Protein AF-A0A3B9XVV8-F1 (afdb_monomer)

Structure (mmCIF, N/CA/C/O backbone):
data_AF-A0A3B9XVV8-F1
#
_entry.id   AF-A0A3B9XVV8-F1
#
loop_
_atom_site.group_PDB
_atom_site.id
_atom_site.type_symbol
_atom_site.label_atom_id
_atom_site.label_alt_id
_atom_site.label_comp_id
_atom_site.label_asym_id
_atom_site.label_entity_id
_atom_site.label_seq_id
_atom_site.pdbx_PDB_ins_code
_atom_site.Cartn_x
_atom_site.Cartn_y
_atom_site.Cartn_z
_atom_site.occupancy
_atom_site.B_iso_or_equiv
_atom_site.auth_seq_id
_atom_site.auth_comp_id
_atom_site.auth_asym_id
_atom_site.auth_atom_id
_atom_site.pdbx_PDB_model_num
ATOM 1 N N . MET A 1 1 ? 41.110 -15.667 -31.567 1.00 33.91 1 MET A N 1
ATOM 2 C CA . MET A 1 1 ? 40.652 -16.756 -30.677 1.00 33.91 1 MET A CA 1
ATOM 3 C C . MET A 1 1 ? 40.225 -16.132 -29.356 1.00 33.91 1 MET A C 1
ATOM 5 O O . MET A 1 1 ? 41.107 -15.778 -28.583 1.00 33.91 1 MET A O 1
ATOM 9 N N . PRO A 1 2 ? 38.927 -15.880 -29.126 1.00 34.53 2 PRO A N 1
ATOM 10 C CA . PRO A 1 2 ? 38.470 -15.308 -27.869 1.00 34.53 2 PRO A CA 1
ATOM 11 C C . PRO A 1 2 ? 38.292 -16.433 -26.842 1.00 34.53 2 PRO A C 1
ATOM 13 O O . PRO A 1 2 ? 37.602 -17.418 -27.100 1.00 34.53 2 PRO A O 1
ATOM 16 N N . LEU A 1 3 ? 38.960 -16.302 -25.697 1.00 37.41 3 LEU A N 1
ATOM 17 C CA . LEU A 1 3 ? 38.791 -17.199 -24.561 1.00 37.41 3 LEU A CA 1
ATOM 18 C C . LEU A 1 3 ? 37.493 -16.811 -23.837 1.00 37.41 3 LEU A C 1
ATOM 20 O O . LEU A 1 3 ? 37.405 -15.747 -23.228 1.00 37.41 3 LEU A O 1
ATOM 24 N N . LEU A 1 4 ? 36.486 -17.676 -23.933 1.00 39.91 4 LEU A N 1
ATOM 25 C CA . LEU A 1 4 ? 35.314 -17.678 -23.062 1.00 39.91 4 LEU A CA 1
ATOM 26 C C . LEU A 1 4 ? 35.779 -17.959 -21.627 1.00 39.91 4 LEU A C 1
ATOM 28 O O . LEU A 1 4 ? 36.129 -19.090 -21.295 1.00 39.91 4 LEU A O 1
ATOM 32 N N . LEU A 1 5 ? 35.788 -16.935 -20.777 1.00 36.19 5 LEU A N 1
ATOM 33 C CA . LEU A 1 5 ? 35.802 -17.137 -19.330 1.00 36.19 5 LEU A CA 1
ATOM 34 C C . LEU A 1 5 ? 34.444 -17.732 -18.923 1.00 36.19 5 LEU A C 1
ATOM 36 O O . LEU A 1 5 ? 33.410 -17.161 -19.280 1.00 36.19 5 LEU A O 1
ATOM 40 N N . PRO A 1 6 ? 34.401 -18.868 -18.207 1.00 40.75 6 PRO A N 1
ATOM 41 C CA . PRO A 1 6 ? 33.141 -19.461 -17.812 1.00 40.75 6 PRO A CA 1
ATOM 42 C C . PRO A 1 6 ? 32.512 -18.600 -16.716 1.00 40.75 6 PRO A C 1
ATOM 44 O O . PRO A 1 6 ? 33.120 -18.309 -15.686 1.00 40.75 6 PRO A O 1
ATOM 47 N N . LEU A 1 7 ? 31.247 -18.256 -16.941 1.00 39.97 7 LEU A N 1
ATOM 48 C CA . LEU A 1 7 ? 30.330 -17.517 -16.067 1.00 39.97 7 LEU A CA 1
ATOM 49 C C . LEU A 1 7 ? 30.208 -18.101 -14.635 1.00 39.97 7 LEU A C 1
ATOM 51 O O . LEU A 1 7 ? 29.615 -17.482 -13.760 1.00 39.97 7 LEU A O 1
ATOM 55 N N . GLY A 1 8 ? 30.787 -19.278 -14.374 1.00 36.06 8 GLY A N 1
ATOM 56 C CA . GLY A 1 8 ? 30.740 -19.976 -13.088 1.00 36.06 8 GLY A CA 1
ATOM 57 C C . GLY A 1 8 ? 31.670 -19.434 -11.996 1.00 36.06 8 GLY A C 1
ATOM 58 O O . GLY A 1 8 ? 31.447 -19.741 -10.830 1.00 36.06 8 GLY A O 1
ATOM 59 N N . LEU A 1 9 ? 32.684 -18.619 -12.319 1.00 36.25 9 LEU A N 1
ATOM 60 C CA . LEU A 1 9 ? 33.634 -18.136 -11.299 1.00 36.25 9 LEU A CA 1
ATOM 61 C C . LEU A 1 9 ? 33.138 -16.892 -10.536 1.00 36.25 9 LEU A C 1
ATOM 63 O O . LEU A 1 9 ? 33.593 -16.634 -9.424 1.00 36.25 9 LEU A O 1
ATOM 67 N N . LEU A 1 10 ? 32.178 -16.138 -11.087 1.00 33.03 10 LEU A N 1
ATOM 68 C CA . LEU A 1 10 ? 31.690 -14.906 -10.451 1.00 33.03 10 LEU A CA 1
ATOM 69 C C . LEU A 1 10 ? 30.777 -15.177 -9.240 1.00 33.03 10 LEU A C 1
ATOM 71 O O . LEU A 1 10 ? 30.676 -14.338 -8.354 1.00 33.03 10 LEU A O 1
ATOM 75 N N . VAL A 1 11 ? 30.156 -16.359 -9.165 1.00 38.44 11 VAL A N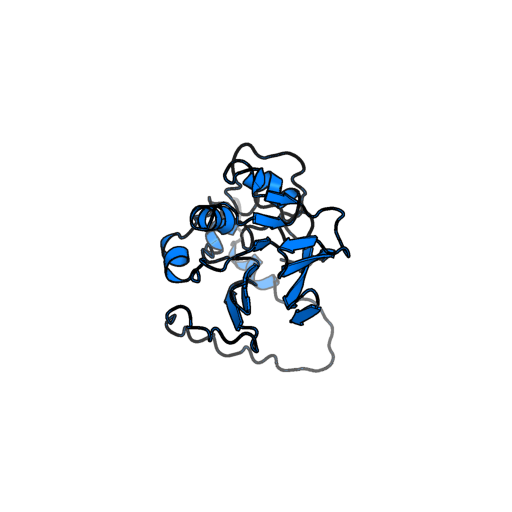 1
ATOM 76 C CA . VAL A 1 11 ? 29.237 -16.732 -8.071 1.00 38.44 11 VAL A CA 1
ATOM 77 C C . VAL A 1 11 ? 29.990 -17.144 -6.796 1.00 38.44 11 VAL A C 1
ATOM 79 O O . VAL A 1 11 ? 29.465 -17.013 -5.695 1.00 38.44 11 VAL A O 1
ATOM 82 N N . VAL A 1 12 ? 31.248 -17.583 -6.908 1.00 36.00 12 VAL A N 1
ATOM 83 C CA . VAL A 1 12 ? 32.021 -18.113 -5.766 1.00 36.00 12 VAL A CA 1
ATOM 84 C C . VAL A 1 12 ? 32.747 -17.016 -4.970 1.00 36.00 12 VAL A C 1
ATOM 86 O O . VAL A 1 12 ? 33.072 -17.214 -3.803 1.00 36.00 12 VAL A O 1
ATOM 89 N N . LEU A 1 13 ? 32.939 -15.819 -5.535 1.00 32.97 13 LEU A N 1
ATOM 90 C CA . LEU A 1 13 ? 33.600 -14.702 -4.840 1.00 32.97 13 LEU A CA 1
ATOM 91 C C . LEU A 1 13 ? 32.668 -13.897 -3.908 1.00 32.97 13 LEU A C 1
ATOM 93 O O . LEU A 1 13 ? 33.140 -13.025 -3.184 1.00 32.97 13 LEU A O 1
ATOM 97 N N . CYS A 1 14 ? 31.366 -14.200 -3.870 1.00 37.88 14 CYS A N 1
ATOM 98 C CA . CYS A 1 14 ? 30.365 -13.434 -3.115 1.00 37.88 14 CYS A CA 1
ATOM 99 C C . CYS A 1 14 ? 30.231 -13.785 -1.619 1.00 37.88 14 CYS A C 1
ATOM 101 O O . CYS A 1 14 ? 29.386 -13.196 -0.954 1.00 37.88 14 CYS A O 1
ATOM 103 N N . LEU A 1 15 ? 31.043 -14.694 -1.063 1.00 36.75 15 LEU A N 1
ATOM 104 C CA . LEU A 1 15 ? 30.964 -15.072 0.363 1.00 36.75 15 LEU A CA 1
ATOM 105 C C . LEU A 1 15 ? 32.215 -14.755 1.193 1.00 36.75 15 LEU A C 1
ATOM 107 O O . LEU A 1 15 ? 32.267 -15.111 2.365 1.00 36.75 15 LEU A O 1
ATOM 111 N N . TRP A 1 16 ? 33.213 -14.071 0.635 1.00 36.00 16 TRP A N 1
ATOM 112 C CA . TRP A 1 16 ? 34.391 -13.640 1.397 1.00 36.00 16 TRP A CA 1
ATOM 113 C C . TRP A 1 16 ? 34.391 -12.123 1.564 1.00 36.00 16 TRP A C 1
ATOM 115 O O . TRP A 1 16 ? 35.210 -11.398 1.003 1.00 36.00 16 TRP A O 1
ATOM 125 N N . GLY A 1 17 ? 33.439 -11.643 2.366 1.00 33.56 17 GLY A N 1
ATOM 126 C CA . GLY A 1 17 ? 33.614 -10.378 3.064 1.00 33.56 17 GLY A CA 1
ATOM 127 C C . GLY A 1 17 ? 34.780 -10.535 4.037 1.00 33.56 17 GLY A C 1
ATOM 128 O O . GLY A 1 17 ? 34.714 -11.327 4.973 1.00 33.56 17 GLY A O 1
ATOM 129 N N . CYS A 1 18 ? 35.873 -9.821 3.782 1.00 41.12 18 CYS A N 1
ATOM 130 C CA . CYS A 1 18 ? 36.970 -9.675 4.727 1.00 41.12 18 CYS A CA 1
ATOM 131 C C . CYS A 1 18 ? 36.482 -8.910 5.964 1.00 41.12 18 CYS A C 1
ATOM 133 O O . CYS A 1 18 ? 36.613 -7.691 6.020 1.00 41.12 18 CYS A O 1
ATOM 135 N N . GLU A 1 19 ? 35.980 -9.623 6.968 1.00 41.59 19 GLU A N 1
ATOM 136 C CA . GLU A 1 19 ? 35.903 -9.127 8.340 1.00 41.59 19 GLU A CA 1
ATOM 137 C C . GLU A 1 19 ? 36.834 -9.977 9.209 1.00 41.59 19 GLU A C 1
ATOM 139 O O . GLU A 1 19 ? 36.642 -11.178 9.408 1.00 41.59 19 GLU A O 1
ATOM 144 N N . LYS A 1 20 ? 37.930 -9.360 9.662 1.00 39.66 20 LYS A N 1
ATOM 145 C CA . LYS A 1 20 ? 38.906 -9.987 10.556 1.00 39.66 20 LYS A CA 1
ATOM 146 C C . LYS A 1 20 ? 38.332 -10.051 11.977 1.00 39.66 20 LYS A C 1
ATOM 148 O O . LYS A 1 20 ? 38.526 -9.132 12.757 1.00 39.66 20 LYS A O 1
ATOM 153 N N . GLN A 1 21 ? 37.661 -11.166 12.253 1.00 47.56 21 GLN A N 1
ATOM 154 C CA . GLN A 1 21 ? 37.720 -11.996 13.465 1.00 47.56 21 GLN A CA 1
ATOM 155 C C . GLN A 1 21 ? 37.710 -11.321 14.854 1.00 47.56 21 GLN A C 1
ATOM 157 O O . GLN A 1 21 ? 38.731 -10.814 15.306 1.00 47.56 21 GLN A O 1
ATOM 162 N N . SER A 1 22 ? 36.655 -11.602 15.625 1.00 46.41 22 SER A N 1
ATOM 163 C CA . SER A 1 22 ? 36.790 -12.294 16.920 1.00 46.41 22 SER A CA 1
ATOM 164 C C . SER A 1 22 ? 35.456 -12.935 17.319 1.00 46.41 22 SER A C 1
ATOM 166 O O . SER A 1 22 ? 34.416 -12.304 17.197 1.00 46.41 22 SER A O 1
ATOM 168 N N . ASP A 1 23 ? 35.541 -14.183 17.782 1.00 45.59 23 ASP A N 1
ATOM 169 C CA . ASP A 1 23 ? 34.481 -15.113 18.200 1.00 45.59 23 ASP A CA 1
ATOM 170 C C . ASP A 1 23 ? 33.782 -15.884 17.069 1.00 45.59 23 ASP A C 1
ATOM 172 O O . ASP A 1 23 ? 32.803 -15.463 16.458 1.00 45.59 23 ASP A O 1
ATOM 176 N N . THR A 1 24 ? 34.298 -17.090 16.809 1.00 47.62 24 THR A N 1
ATOM 177 C CA . THR A 1 24 ? 33.640 -18.138 16.020 1.00 47.62 24 THR A CA 1
ATOM 178 C C . THR A 1 24 ? 32.343 -18.573 16.701 1.00 47.62 24 THR A C 1
ATOM 180 O O . THR A 1 24 ? 32.288 -19.600 17.376 1.00 47.62 24 THR A O 1
ATOM 183 N N . VAL A 1 25 ? 31.274 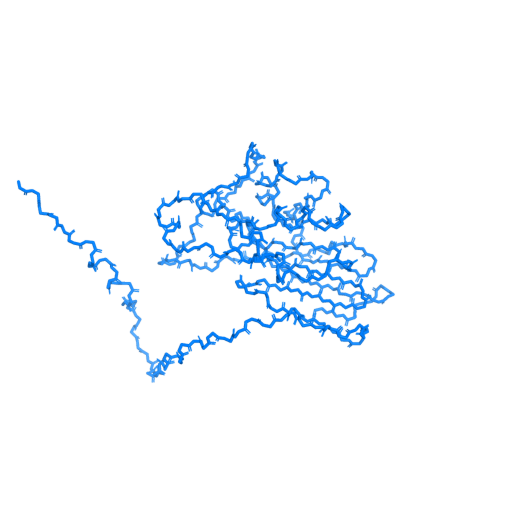-17.811 16.494 1.00 50.94 25 VAL A N 1
ATOM 184 C CA . VAL A 1 25 ? 29.932 -18.382 16.474 1.00 50.94 25 VAL A CA 1
ATOM 185 C C . VAL A 1 25 ? 29.897 -19.243 15.220 1.00 50.94 25 VAL A C 1
ATOM 187 O O . VAL A 1 25 ? 29.891 -18.723 14.106 1.00 50.94 25 VAL A O 1
ATOM 190 N N . SER A 1 26 ? 29.943 -20.568 15.379 1.00 47.84 26 SER A N 1
ATOM 191 C CA . SER A 1 26 ? 29.555 -21.460 14.289 1.00 47.84 26 SER A CA 1
ATOM 192 C C . SER A 1 26 ? 28.134 -21.074 13.902 1.00 47.84 26 SER A C 1
ATOM 194 O O . SER A 1 26 ? 27.187 -21.388 14.622 1.00 47.84 26 SER A O 1
ATOM 196 N N . LEU A 1 27 ? 27.990 -20.343 12.796 1.00 41.69 27 LEU A N 1
ATOM 197 C CA . LEU A 1 27 ? 26.707 -20.128 12.152 1.00 41.69 27 LEU A CA 1
ATOM 198 C C . LEU A 1 27 ? 26.264 -21.495 11.647 1.00 41.69 27 LEU A C 1
ATOM 200 O O . LEU A 1 27 ? 26.589 -21.913 10.537 1.00 41.69 27 LEU A O 1
ATOM 204 N N . THR A 1 28 ? 25.581 -22.234 12.514 1.00 56.50 28 THR A N 1
ATOM 205 C CA . THR A 1 28 ? 24.838 -23.415 12.112 1.00 56.50 28 THR A CA 1
ATOM 206 C C . THR A 1 28 ? 23.823 -22.912 11.106 1.00 56.50 28 THR A C 1
ATOM 208 O O . THR A 1 28 ? 22.891 -22.199 11.476 1.00 56.50 28 THR A O 1
ATOM 211 N N . VAL A 1 29 ? 24.043 -23.222 9.828 1.00 51.25 29 VAL A N 1
ATOM 212 C CA . VAL A 1 29 ? 23.032 -22.997 8.801 1.00 51.25 29 VAL A CA 1
ATOM 213 C C . VAL A 1 29 ? 21.790 -23.726 9.308 1.00 51.25 29 VAL A C 1
ATOM 215 O O . VAL A 1 29 ? 21.871 -24.943 9.520 1.00 51.25 29 VAL A O 1
ATOM 218 N N . PRO A 1 30 ? 20.688 -23.015 9.610 1.00 56.59 30 PRO A N 1
ATOM 219 C CA . PRO A 1 30 ? 19.489 -23.676 10.083 1.00 56.59 30 PRO A CA 1
ATOM 220 C C . PRO A 1 30 ? 19.089 -24.725 9.042 1.00 56.59 30 PRO A C 1
ATOM 222 O O . PRO A 1 30 ? 19.342 -24.528 7.846 1.00 56.59 30 PRO A O 1
ATOM 225 N N . PRO A 1 31 ? 18.506 -25.857 9.469 1.00 55.72 31 PRO A N 1
ATOM 226 C CA . PRO A 1 31 ? 17.990 -26.826 8.519 1.00 55.72 31 PRO A CA 1
ATOM 227 C C . PRO A 1 31 ? 17.091 -26.102 7.507 1.00 55.72 31 PRO A C 1
ATOM 229 O O . PRO A 1 31 ? 16.414 -25.137 7.883 1.00 55.72 31 PRO A O 1
ATOM 232 N N . PRO A 1 32 ? 17.097 -26.524 6.229 1.00 55.91 32 PRO A N 1
ATOM 233 C CA . PRO A 1 32 ? 16.225 -25.931 5.229 1.00 55.91 32 PRO A CA 1
ATOM 234 C C . PRO A 1 32 ? 14.800 -25.906 5.776 1.00 55.91 32 PRO A C 1
ATOM 236 O O . PRO A 1 32 ? 14.335 -26.906 6.329 1.00 55.91 32 PRO A O 1
ATOM 239 N N . ILE A 1 33 ? 14.141 -24.749 5.661 1.00 59.06 33 ILE A N 1
ATOM 240 C CA . ILE A 1 33 ? 12.748 -24.577 6.073 1.00 59.06 33 ILE A CA 1
ATOM 241 C C . ILE A 1 33 ? 11.955 -25.689 5.390 1.00 59.06 33 ILE A C 1
ATOM 243 O O . ILE A 1 33 ? 11.874 -25.736 4.162 1.00 59.06 33 ILE A O 1
ATOM 247 N N . ILE A 1 34 ? 11.437 -26.624 6.188 1.00 54.50 34 ILE A N 1
ATOM 248 C CA . ILE A 1 34 ? 10.607 -27.705 5.670 1.00 54.50 34 ILE A CA 1
ATOM 249 C C . ILE A 1 34 ? 9.355 -27.026 5.114 1.00 54.50 34 ILE A C 1
ATOM 251 O O . ILE A 1 34 ? 8.692 -26.310 5.868 1.00 54.50 34 ILE A O 1
ATOM 255 N N . PRO A 1 35 ? 9.025 -27.206 3.824 1.00 55.94 35 PRO A N 1
ATOM 256 C CA . PRO A 1 35 ? 7.787 -26.678 3.287 1.00 55.94 35 PRO A CA 1
ATOM 257 C C . PRO A 1 35 ? 6.632 -27.349 4.028 1.00 55.94 35 PRO A C 1
ATOM 259 O O . PRO A 1 35 ? 6.357 -28.536 3.850 1.00 55.94 35 PRO A O 1
ATOM 262 N N . ILE A 1 36 ? 5.980 -26.590 4.902 1.00 58.31 36 ILE A N 1
ATOM 263 C CA . ILE A 1 36 ? 4.704 -26.979 5.485 1.00 58.31 36 ILE A CA 1
ATOM 264 C C . ILE A 1 36 ? 3.670 -26.751 4.385 1.00 58.31 36 ILE A C 1
ATOM 266 O O . ILE A 1 36 ? 3.696 -25.715 3.717 1.00 58.31 36 ILE A O 1
ATOM 270 N N . ALA A 1 37 ? 2.790 -27.729 4.153 1.00 63.12 37 ALA A N 1
ATOM 271 C CA . ALA A 1 37 ? 1.662 -27.525 3.254 1.00 63.12 37 ALA A CA 1
ATOM 272 C C . ALA A 1 37 ? 0.918 -26.265 3.708 1.00 63.12 37 ALA A C 1
ATOM 274 O O . ALA A 1 37 ? 0.555 -26.158 4.879 1.00 63.12 37 ALA A O 1
ATOM 275 N N . ALA A 1 38 ? 0.749 -25.303 2.804 1.00 63.19 38 ALA A N 1
ATOM 276 C CA . ALA A 1 38 ? 0.058 -24.074 3.142 1.00 63.19 38 ALA A CA 1
ATOM 277 C C . ALA A 1 38 ? -1.361 -24.425 3.610 1.00 63.19 38 ALA A C 1
ATOM 279 O O . ALA A 1 38 ? -2.128 -25.061 2.883 1.00 63.19 38 ALA A O 1
ATOM 280 N N . GLY A 1 39 ? -1.665 -24.074 4.858 1.00 66.06 39 GLY A N 1
ATOM 281 C CA . GLY A 1 39 ? -3.015 -24.168 5.389 1.00 66.06 39 GLY A CA 1
ATOM 282 C C . GLY A 1 39 ? -3.909 -23.081 4.785 1.00 66.06 39 GLY A C 1
ATOM 283 O O . GLY A 1 39 ? -3.403 -22.151 4.151 1.00 66.06 39 GLY A O 1
ATOM 284 N N . PRO A 1 40 ? -5.234 -23.175 4.974 1.00 71.25 40 PRO A N 1
ATOM 285 C CA . PRO A 1 40 ? -6.115 -22.045 4.702 1.00 71.25 40 PRO A CA 1
ATOM 286 C C . PRO A 1 40 ? -5.702 -20.834 5.552 1.00 71.25 40 PRO A C 1
ATOM 288 O O . PRO A 1 40 ? -5.056 -20.994 6.594 1.00 71.25 40 PRO A O 1
ATOM 291 N N . TYR A 1 41 ? -6.095 -19.631 5.122 1.00 73.50 41 TYR A N 1
ATOM 292 C CA . TYR A 1 41 ? -5.935 -18.434 5.944 1.00 73.50 41 TYR A CA 1
ATOM 293 C C . TYR A 1 41 ? -6.558 -18.684 7.336 1.00 73.50 41 TYR A C 1
ATOM 295 O O . TYR A 1 41 ? -7.689 -19.175 7.409 1.00 73.50 41 TYR A O 1
ATOM 303 N N . PRO A 1 42 ? -5.835 -18.422 8.439 1.00 76.00 42 PRO A N 1
ATOM 304 C CA . PRO A 1 42 ? -6.288 -18.817 9.767 1.00 76.00 42 PRO A CA 1
ATOM 305 C C . PRO A 1 42 ? -7.498 -17.987 10.208 1.00 76.00 42 PRO A C 1
ATOM 307 O O . PRO A 1 42 ? -7.442 -16.757 10.182 1.00 76.00 42 PRO A O 1
ATOM 310 N N . GLU A 1 43 ? -8.562 -18.644 10.679 1.00 74.56 43 GLU A N 1
ATOM 311 C CA . GLU A 1 43 ? -9.679 -17.949 11.330 1.00 74.56 43 GLU A CA 1
ATOM 312 C C . GLU A 1 43 ? -9.170 -17.184 12.558 1.00 74.56 43 GLU A C 1
ATOM 314 O O . GLU A 1 43 ? -8.501 -17.749 13.426 1.00 74.56 43 GLU A O 1
ATOM 319 N N . GLN A 1 44 ? -9.470 -15.887 12.614 1.00 76.94 44 GLN A N 1
ATOM 320 C CA . GLN A 1 44 ? -9.066 -15.014 13.710 1.00 76.94 44 GLN A CA 1
ATOM 321 C C . GLN A 1 44 ? -10.265 -14.730 14.625 1.00 76.94 44 GLN A C 1
ATOM 323 O O . GLN A 1 44 ? -11.351 -14.425 14.122 1.00 76.94 44 GLN A O 1
ATOM 328 N N . PRO A 1 45 ? -10.110 -14.790 15.960 1.00 73.69 45 PRO A N 1
ATOM 329 C CA . PRO A 1 45 ? -11.170 -14.388 16.873 1.00 73.69 45 PRO A CA 1
ATOM 330 C C . PRO A 1 45 ? -11.532 -12.916 16.657 1.00 73.69 45 PRO A C 1
ATOM 332 O O . PRO A 1 45 ? -10.658 -12.050 16.659 1.00 73.69 45 PRO A O 1
ATOM 335 N N . ALA A 1 46 ? -12.826 -12.611 16.559 1.00 73.81 46 ALA A N 1
ATOM 336 C CA . ALA A 1 46 ? -13.327 -11.236 16.462 1.00 73.81 46 ALA A CA 1
ATOM 337 C C . ALA A 1 46 ? -13.320 -10.486 17.816 1.00 73.81 46 ALA A C 1
ATOM 339 O O . ALA A 1 46 ? -14.046 -9.508 17.993 1.00 73.81 46 ALA A O 1
ATOM 340 N N . ASP A 1 47 ? -12.546 -10.962 18.795 1.00 86.44 47 ASP A N 1
ATOM 341 C CA . ASP A 1 47 ? -12.498 -10.382 20.133 1.00 86.44 47 ASP A CA 1
ATOM 342 C C . ASP A 1 47 ? -11.735 -9.043 20.098 1.00 86.44 47 ASP A C 1
ATOM 344 O O . ASP A 1 47 ? -10.539 -9.022 19.792 1.00 86.44 47 ASP A O 1
ATOM 348 N N . PRO A 1 48 ? -12.384 -7.909 20.429 1.00 86.38 48 PRO A N 1
ATOM 349 C CA . PRO A 1 48 ? -11.736 -6.602 20.424 1.00 86.38 48 PRO A CA 1
ATOM 350 C C . PRO A 1 48 ? -10.579 -6.489 21.428 1.00 86.38 48 PRO A C 1
ATOM 352 O O . PRO A 1 48 ? -9.795 -5.545 21.318 1.00 86.38 48 PRO A O 1
ATOM 355 N N . ALA A 1 49 ? -10.448 -7.417 22.384 1.00 90.19 49 ALA A N 1
ATOM 356 C CA . ALA A 1 49 ? -9.333 -7.485 23.325 1.00 90.19 49 ALA A CA 1
ATOM 357 C C . ALA A 1 49 ? -8.025 -8.018 22.713 1.00 90.19 49 ALA A C 1
ATOM 359 O O . ALA A 1 49 ? -6.994 -7.962 23.383 1.00 90.19 49 ALA A O 1
ATOM 360 N N . TRP A 1 50 ? -8.041 -8.502 21.466 1.00 92.56 50 TRP A N 1
ATOM 361 C CA . TRP A 1 50 ? -6.867 -9.059 20.790 1.00 92.56 50 TRP A CA 1
ATOM 362 C C . TRP A 1 50 ? -6.533 -8.313 19.499 1.00 92.56 50 TRP A C 1
ATOM 364 O O . TRP A 1 50 ? -7.415 -7.950 18.720 1.00 92.56 50 TRP A O 1
ATOM 374 N N . LEU A 1 51 ? -5.236 -8.117 19.261 1.00 93.44 51 LEU A N 1
ATOM 375 C CA . LEU A 1 51 ? -4.707 -7.767 17.947 1.00 93.44 51 LEU A CA 1
ATOM 376 C C . LEU A 1 51 ? -4.307 -9.061 17.243 1.00 93.44 51 LEU A C 1
ATOM 378 O O . LEU A 1 51 ? -3.394 -9.756 17.692 1.00 93.44 51 LEU A O 1
ATOM 382 N N . ASN A 1 52 ? -4.973 -9.362 16.137 1.00 92.75 52 ASN A N 1
ATOM 383 C CA . ASN A 1 52 ? -4.606 -10.483 15.290 1.00 92.75 52 ASN A CA 1
ATOM 384 C C . ASN A 1 52 ? -3.577 -10.011 14.262 1.00 92.75 52 ASN A C 1
ATOM 386 O O . ASN A 1 52 ? -3.758 -8.974 13.623 1.00 92.75 52 ASN A O 1
ATOM 390 N N . MET A 1 53 ? -2.496 -10.773 14.112 1.00 92.75 53 MET A N 1
ATOM 391 C CA . MET A 1 53 ? -1.429 -10.495 13.157 1.00 92.75 53 MET A CA 1
ATOM 392 C C . MET A 1 53 ? -1.107 -11.767 12.384 1.00 92.75 53 MET A C 1
ATOM 394 O O . MET A 1 53 ? -0.770 -12.792 12.976 1.00 92.75 53 MET A O 1
ATOM 398 N N . VAL A 1 54 ? -1.162 -11.681 11.058 1.00 91.81 54 VAL A N 1
ATOM 399 C CA . VAL A 1 54 ? -0.772 -12.770 10.160 1.00 91.81 54 VAL A CA 1
ATOM 400 C C . VAL A 1 54 ? 0.359 -12.290 9.265 1.00 91.81 54 VAL A C 1
ATOM 402 O O . VAL A 1 54 ? 0.220 -11.303 8.548 1.00 91.81 54 VAL A O 1
ATOM 405 N N . PHE A 1 55 ? 1.490 -12.992 9.310 1.00 91.56 55 PHE A N 1
ATOM 406 C CA . PHE A 1 55 ? 2.601 -12.763 8.392 1.00 91.56 55 PHE A CA 1
ATOM 407 C C . PHE A 1 55 ? 2.287 -13.402 7.037 1.00 91.56 55 PHE A C 1
ATOM 409 O O . PHE A 1 55 ? 2.043 -14.606 6.963 1.00 91.56 55 PHE A O 1
ATOM 416 N N . LEU A 1 56 ? 2.299 -12.597 5.978 1.00 89.44 56 LEU A N 1
ATOM 417 C CA . LEU A 1 56 ? 1.923 -13.007 4.621 1.00 89.44 56 LEU A CA 1
ATOM 418 C C . LEU A 1 56 ? 3.131 -13.486 3.797 1.00 89.44 56 LEU A C 1
ATOM 420 O O . LEU A 1 56 ? 2.961 -14.163 2.787 1.00 89.44 56 LEU A O 1
ATOM 424 N N . GLY A 1 57 ? 4.349 -13.184 4.258 1.00 85.00 57 GLY A N 1
ATOM 425 C CA . GLY A 1 57 ? 5.596 -13.431 3.531 1.00 85.00 57 GLY A CA 1
ATOM 426 C C . GLY A 1 57 ? 6.245 -12.133 3.053 1.00 85.00 57 GLY A C 1
ATOM 427 O O . GLY A 1 57 ? 5.591 -11.103 2.976 1.00 85.00 57 GLY A O 1
ATOM 428 N N . ALA A 1 58 ? 7.555 -12.175 2.776 1.00 84.69 58 ALA A N 1
ATOM 429 C CA . ALA A 1 58 ? 8.323 -11.053 2.207 1.00 84.69 58 ALA A CA 1
ATOM 430 C C . ALA A 1 58 ? 8.172 -9.693 2.934 1.00 84.69 58 ALA A C 1
ATOM 432 O O . ALA A 1 58 ? 8.289 -8.639 2.328 1.00 84.69 58 ALA A O 1
ATOM 433 N N . GLY A 1 59 ? 7.925 -9.713 4.248 1.00 81.62 59 GLY A N 1
ATOM 434 C CA . GLY A 1 59 ? 7.708 -8.501 5.051 1.00 81.62 59 GLY A CA 1
ATOM 435 C C . GLY A 1 59 ? 6.242 -8.070 5.163 1.00 81.62 59 GLY A C 1
ATOM 436 O O . GLY A 1 59 ? 5.927 -7.269 6.040 1.00 81.62 59 GLY A O 1
ATOM 437 N N . GLY A 1 60 ? 5.347 -8.655 4.365 1.00 92.69 60 GLY A N 1
ATOM 438 C CA . GLY A 1 60 ? 3.921 -8.370 4.392 1.00 92.69 60 GLY A CA 1
ATOM 439 C C . GLY A 1 60 ? 3.222 -8.886 5.649 1.00 92.69 60 GLY A C 1
ATOM 440 O O . GLY A 1 60 ? 3.477 -10.004 6.114 1.00 92.69 60 GLY A O 1
ATOM 441 N N . VAL A 1 61 ? 2.307 -8.083 6.192 1.00 95.19 61 VAL A N 1
ATOM 442 C CA . VAL A 1 61 ? 1.495 -8.429 7.368 1.00 95.19 61 VAL A CA 1
ATOM 443 C C . VAL A 1 61 ? 0.041 -8.001 7.191 1.00 95.19 61 VAL A C 1
ATOM 445 O O . VAL A 1 61 ? -0.250 -6.939 6.644 1.00 95.19 61 VAL A O 1
ATOM 448 N N . HIS A 1 62 ? -0.876 -8.814 7.705 1.00 96.00 62 HIS A N 1
ATOM 449 C CA . HIS A 1 62 ? -2.273 -8.447 7.904 1.00 96.00 62 HIS A CA 1
ATOM 450 C C . HIS A 1 62 ? -2.535 -8.238 9.394 1.00 96.00 62 HIS A C 1
ATOM 452 O O . HIS A 1 62 ? -2.235 -9.118 10.204 1.00 96.00 62 HIS A O 1
ATOM 458 N N . LEU A 1 63 ? -3.073 -7.074 9.752 1.00 95.62 63 LEU A N 1
ATOM 459 C CA . LEU A 1 63 ? -3.386 -6.684 11.126 1.00 95.62 63 LEU A CA 1
ATOM 460 C C . LEU A 1 63 ? -4.885 -6.482 11.269 1.00 95.62 63 LEU A C 1
ATOM 462 O O . LEU A 1 63 ? -5.459 -5.755 10.465 1.00 95.62 63 LEU A O 1
ATOM 466 N N . GLN A 1 64 ? -5.499 -7.071 12.295 1.00 94.88 64 GLN A N 1
ATOM 467 C CA . GLN A 1 64 ? -6.939 -6.950 12.534 1.00 94.88 64 GLN A CA 1
ATOM 468 C C . GLN A 1 64 ? -7.250 -6.712 14.011 1.00 94.88 64 GLN A C 1
ATOM 470 O O . GLN A 1 64 ? -6.755 -7.427 14.888 1.00 94.88 64 GLN A O 1
ATOM 475 N N . ASN A 1 65 ? -8.136 -5.761 14.290 1.00 93.62 65 ASN A N 1
ATOM 476 C CA . ASN A 1 65 ? -8.756 -5.591 15.599 1.00 93.62 65 ASN A CA 1
ATOM 477 C C . ASN A 1 65 ? -10.181 -5.063 15.434 1.00 93.62 65 ASN A C 1
ATOM 479 O O . ASN A 1 65 ? -10.396 -4.137 14.671 1.00 93.62 65 ASN A O 1
ATOM 483 N N . ALA A 1 66 ? -11.143 -5.628 16.170 1.00 90.81 66 ALA A N 1
ATOM 484 C CA . ALA A 1 66 ? -12.494 -5.074 16.335 1.00 90.81 66 ALA A CA 1
ATOM 485 C C . ALA A 1 66 ? -13.232 -4.645 15.041 1.00 90.81 66 ALA A C 1
ATOM 487 O O . ALA A 1 66 ? -13.982 -3.666 15.051 1.00 90.81 66 ALA A O 1
ATOM 488 N N . GLY A 1 67 ? -13.058 -5.400 13.949 1.00 90.44 67 GLY A N 1
ATOM 489 C CA . GLY A 1 67 ? -13.687 -5.109 12.654 1.00 90.44 67 GLY A CA 1
ATOM 490 C C . GLY A 1 67 ? -12.995 -4.006 11.849 1.00 90.44 67 GLY A C 1
ATOM 491 O O . GLY A 1 67 ? -13.621 -3.441 10.960 1.00 90.44 67 GLY A O 1
ATOM 492 N N . GLN A 1 68 ? -11.744 -3.690 12.185 1.00 93.81 68 GLN A N 1
ATOM 493 C CA . GLN A 1 68 ? -10.817 -2.898 11.384 1.00 93.81 68 GLN A CA 1
ATOM 494 C C . GLN A 1 68 ? -9.645 -3.778 10.966 1.00 93.81 68 GLN A C 1
ATOM 496 O O . GLN A 1 68 ? -9.129 -4.552 11.786 1.00 93.81 68 GLN A O 1
ATOM 501 N N . SER A 1 69 ? -9.166 -3.609 9.739 1.00 96.38 69 SER A N 1
ATOM 502 C CA . SER A 1 69 ? -7.966 -4.291 9.278 1.00 96.38 69 SER A CA 1
ATOM 503 C C . SER A 1 69 ? -7.089 -3.481 8.332 1.00 96.38 69 SER A C 1
ATOM 505 O O . SER A 1 69 ? -7.512 -2.530 7.670 1.00 96.38 69 SER A O 1
ATOM 507 N N . VAL A 1 70 ? -5.808 -3.851 8.306 1.00 98.19 70 VAL A N 1
ATOM 508 C CA . VAL A 1 70 ? -4.777 -3.239 7.467 1.00 98.19 70 VAL A CA 1
ATOM 509 C C . VAL A 1 70 ? -3.920 -4.318 6.829 1.00 98.19 70 VAL A C 1
ATOM 511 O O . VAL A 1 70 ? -3.365 -5.169 7.527 1.00 98.19 70 VAL A O 1
ATOM 514 N N . LEU A 1 71 ? -3.748 -4.228 5.512 1.00 98.25 71 LEU A N 1
ATOM 515 C CA . LEU A 1 71 ? -2.731 -4.971 4.773 1.00 98.25 71 LEU A CA 1
ATOM 516 C C . LEU A 1 71 ? -1.499 -4.088 4.599 1.00 98.25 71 LEU A C 1
ATOM 518 O O . LEU A 1 71 ? -1.572 -3.062 3.930 1.00 98.25 71 LEU A O 1
ATOM 522 N N . ALA A 1 72 ? -0.368 -4.476 5.175 1.00 97.94 72 ALA A N 1
ATOM 523 C CA . ALA A 1 72 ? 0.909 -3.813 4.944 1.00 97.94 72 ALA A CA 1
ATOM 524 C C . ALA A 1 72 ? 1.784 -4.684 4.041 1.00 97.94 72 ALA A C 1
ATOM 526 O O . ALA A 1 72 ? 1.956 -5.867 4.325 1.00 97.94 72 ALA A O 1
ATOM 527 N N . ASP A 1 73 ? 2.303 -4.089 2.967 1.00 97.31 73 ASP A N 1
ATOM 528 C CA . ASP A 1 73 ? 3.155 -4.717 1.952 1.00 97.31 73 ASP A CA 1
ATOM 529 C C . ASP A 1 73 ? 2.628 -6.083 1.457 1.00 97.31 73 ASP A C 1
ATOM 531 O O . ASP A 1 73 ? 3.327 -7.094 1.553 1.00 97.31 73 ASP A O 1
ATOM 535 N N . PRO A 1 74 ? 1.371 -6.168 0.970 1.00 96.44 74 PRO A N 1
ATOM 536 C CA . PRO A 1 74 ? 0.783 -7.452 0.609 1.00 96.44 74 PRO A CA 1
ATOM 537 C C . PRO A 1 74 ? 1.391 -7.992 -0.697 1.00 96.44 74 PRO A C 1
ATOM 539 O O . PRO A 1 74 ? 0.991 -7.594 -1.791 1.00 96.44 74 PRO A O 1
ATOM 542 N N . PHE A 1 75 ? 2.339 -8.925 -0.576 1.00 96.00 75 PHE A N 1
ATOM 543 C CA . PHE A 1 75 ? 3.043 -9.544 -1.700 1.00 96.00 75 PHE A CA 1
ATOM 544 C C . PHE A 1 75 ? 3.006 -11.075 -1.636 1.00 96.00 75 PHE A C 1
ATOM 546 O O . PHE A 1 75 ? 3.434 -11.695 -0.663 1.00 96.00 75 PHE A O 1
ATOM 553 N N . PHE A 1 76 ? 2.521 -11.688 -2.712 1.00 94.94 76 PHE A N 1
ATOM 554 C CA . PHE A 1 76 ? 2.257 -13.121 -2.836 1.00 94.94 76 PHE A CA 1
ATOM 555 C C . PHE A 1 76 ? 2.915 -13.737 -4.079 1.00 94.94 76 PHE A C 1
ATOM 557 O O . PHE A 1 76 ? 3.296 -14.910 -4.060 1.00 94.94 76 PHE A O 1
ATOM 564 N N . SER A 1 77 ? 3.055 -12.974 -5.168 1.00 95.00 77 SER A N 1
ATOM 565 C CA . SER A 1 77 ? 3.447 -13.505 -6.480 1.00 95.00 77 SER A CA 1
ATOM 566 C C . SER A 1 77 ? 4.851 -14.096 -6.516 1.00 95.00 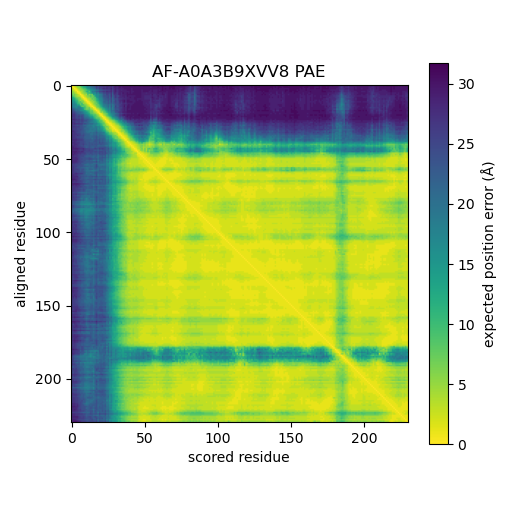77 SER A C 1
ATOM 568 O O . SER A 1 77 ? 5.067 -15.106 -7.190 1.00 95.00 77 SER A O 1
ATOM 570 N N . ASN A 1 78 ? 5.787 -13.485 -5.783 1.00 93.19 78 ASN A N 1
ATOM 571 C CA . ASN A 1 78 ? 7.174 -13.928 -5.610 1.00 93.19 78 ASN A CA 1
ATOM 572 C C . ASN A 1 78 ? 7.838 -14.472 -6.901 1.00 93.19 78 ASN A C 1
ATOM 574 O O . ASN A 1 78 ? 8.132 -15.673 -6.988 1.00 93.19 78 ASN A O 1
ATOM 578 N N . PRO A 1 79 ? 8.053 -13.626 -7.933 1.00 92.44 79 PRO A N 1
ATOM 579 C CA . PRO A 1 79 ? 8.650 -14.061 -9.191 1.00 92.44 79 PRO A CA 1
ATOM 580 C C . PRO A 1 79 ? 10.044 -14.667 -8.974 1.00 92.44 79 PRO A C 1
ATOM 582 O O . PRO A 1 79 ? 10.813 -14.176 -8.147 1.00 92.44 79 PRO A O 1
ATOM 585 N N . PRO A 1 80 ? 10.422 -15.717 -9.719 1.00 90.31 80 PRO A N 1
ATOM 586 C CA . PRO A 1 80 ? 11.702 -16.376 -9.514 1.00 90.31 80 PRO A CA 1
ATOM 587 C C . PRO A 1 80 ? 12.867 -15.458 -9.907 1.00 90.31 80 PRO A C 1
ATOM 589 O O . PRO A 1 80 ? 12.816 -14.773 -10.926 1.00 90.31 80 PRO A O 1
ATOM 592 N N . ILE A 1 81 ? 13.983 -15.558 -9.179 1.00 89.19 81 ILE A N 1
ATOM 593 C CA . ILE A 1 81 ? 15.202 -14.741 -9.368 1.00 89.19 81 ILE A CA 1
ATOM 594 C C . ILE A 1 81 ? 15.686 -14.693 -10.832 1.00 89.19 81 ILE A C 1
ATOM 596 O O . ILE A 1 81 ? 16.228 -13.686 -11.284 1.00 89.19 81 ILE A O 1
ATOM 600 N N . LYS A 1 82 ? 15.479 -15.765 -11.611 1.00 89.75 82 LYS A N 1
ATOM 601 C CA . LYS A 1 82 ? 15.835 -15.797 -13.042 1.00 89.75 82 LYS A CA 1
ATOM 602 C C . LYS A 1 82 ? 15.140 -14.694 -13.852 1.00 89.75 82 LYS A C 1
ATOM 604 O O . LYS A 1 82 ? 15.736 -14.185 -14.794 1.00 89.75 82 LYS A O 1
ATOM 609 N N . ASP A 1 83 ? 13.907 -14.334 -13.500 1.00 91.94 83 ASP A N 1
ATOM 610 C CA . ASP A 1 83 ? 13.140 -13.310 -14.207 1.00 91.94 83 ASP A CA 1
ATOM 611 C C . ASP A 1 83 ? 13.653 -11.911 -13.836 1.00 91.94 83 ASP A C 1
ATOM 613 O O . ASP A 1 83 ? 13.648 -11.017 -14.678 1.00 91.94 83 ASP A O 1
ATOM 617 N N . TRP A 1 84 ? 14.236 -11.756 -12.642 1.00 90.44 84 TRP A N 1
ATOM 618 C CA . TRP A 1 84 ? 14.922 -10.532 -12.225 1.00 90.44 84 TRP A CA 1
ATOM 619 C C . TRP A 1 84 ? 16.236 -10.359 -12.993 1.00 90.44 84 TRP A C 1
ATOM 621 O O . TRP A 1 84 ? 16.489 -9.304 -13.564 1.00 90.44 84 TRP A O 1
ATOM 631 N N . ILE A 1 85 ? 17.057 -11.415 -13.065 1.00 89.69 85 ILE A N 1
ATOM 632 C CA . ILE A 1 85 ? 18.358 -11.393 -13.761 1.00 89.69 85 ILE A CA 1
ATOM 633 C C . ILE A 1 85 ? 18.181 -11.161 -15.266 1.00 89.69 85 ILE A C 1
ATOM 635 O O . ILE A 1 85 ? 18.982 -10.465 -15.886 1.00 89.69 85 ILE A O 1
ATOM 639 N N . LEU A 1 86 ? 17.146 -11.759 -15.859 1.00 93.06 86 LEU A N 1
ATOM 640 C CA . LEU A 1 86 ? 16.860 -11.650 -17.289 1.00 93.06 86 LEU A CA 1
ATOM 641 C C . LEU A 1 86 ? 15.981 -10.444 -17.646 1.00 93.06 86 LEU A C 1
ATOM 643 O O . LEU A 1 86 ? 15.634 -10.312 -18.817 1.00 93.06 86 LEU A O 1
ATOM 647 N N . LEU A 1 87 ? 15.622 -9.597 -16.670 1.00 93.50 87 LEU A N 1
ATOM 648 C CA . LEU A 1 87 ? 14.752 -8.426 -16.847 1.00 93.50 87 LEU A CA 1
ATOM 649 C C . LEU A 1 87 ? 13.467 -8.755 -17.615 1.00 93.50 87 LEU A C 1
ATOM 651 O O . LEU A 1 87 ? 13.072 -8.049 -18.541 1.00 93.50 87 LEU A O 1
ATOM 655 N N . ARG A 1 88 ? 12.838 -9.874 -17.258 1.00 96.31 88 ARG A N 1
ATOM 656 C CA . ARG A 1 88 ? 11.555 -10.275 -17.833 1.00 96.31 88 ARG A CA 1
ATOM 657 C C . ARG A 1 88 ? 10.420 -9.521 -17.159 1.00 96.31 88 ARG A C 1
ATOM 659 O O . ARG A 1 88 ? 10.542 -9.108 -16.004 1.00 96.31 88 ARG A O 1
ATOM 666 N N . ASP A 1 89 ? 9.312 -9.408 -17.881 1.00 97.25 89 ASP A N 1
ATOM 667 C CA . ASP A 1 89 ? 8.055 -8.929 -17.319 1.00 97.25 89 ASP A CA 1
ATOM 668 C C . ASP A 1 89 ? 7.679 -9.808 -16.116 1.00 97.25 89 ASP A C 1
ATOM 670 O O . ASP A 1 89 ? 7.626 -11.040 -16.206 1.00 97.25 89 ASP A O 1
ATOM 674 N N . LEU A 1 90 ? 7.469 -9.160 -14.974 1.00 97.06 90 LEU A N 1
ATOM 675 C CA . LEU A 1 90 ? 7.023 -9.786 -13.744 1.00 97.06 90 LEU A CA 1
ATOM 676 C C . LEU A 1 90 ? 5.531 -10.090 -13.866 1.00 97.06 90 LEU A C 1
ATOM 678 O O . LEU A 1 90 ? 4.743 -9.255 -14.307 1.00 97.06 90 LEU A O 1
ATOM 682 N N . VAL A 1 91 ? 5.147 -11.298 -13.465 1.00 96.38 91 VAL A N 1
ATOM 683 C CA . VAL A 1 91 ? 3.774 -11.788 -13.595 1.00 96.38 91 VAL A CA 1
ATOM 684 C C . VAL A 1 91 ? 3.129 -11.844 -12.219 1.00 96.38 91 VAL A C 1
ATOM 686 O O . VAL A 1 91 ? 3.648 -12.509 -11.320 1.00 96.38 91 VAL A O 1
ATOM 689 N N . VAL A 1 92 ? 1.993 -11.162 -12.075 1.00 97.38 92 VAL A N 1
ATOM 690 C CA . VAL A 1 92 ? 1.123 -11.292 -10.904 1.00 97.38 92 VAL A CA 1
ATOM 691 C C . VAL A 1 92 ? 0.487 -12.682 -10.921 1.00 97.38 92 VAL A C 1
ATOM 693 O O . VAL A 1 92 ? -0.077 -13.109 -11.929 1.00 97.38 92 VAL A O 1
ATOM 696 N N . ARG A 1 93 ? 0.596 -13.409 -9.811 1.00 96.62 93 ARG A N 1
ATOM 697 C CA . ARG A 1 93 ? 0.016 -14.740 -9.632 1.00 96.62 93 ARG A CA 1
ATOM 698 C C . ARG A 1 93 ? -1.335 -14.637 -8.945 1.00 96.62 93 ARG A C 1
ATOM 700 O O . ARG A 1 93 ? -1.465 -14.897 -7.751 1.00 96.62 93 ARG A O 1
ATOM 707 N N . GLU A 1 94 ? -2.330 -14.268 -9.738 1.00 96.81 94 GLU A N 1
ATOM 708 C CA . GLU A 1 94 ? -3.733 -14.157 -9.332 1.00 96.81 94 GLU A CA 1
ATOM 709 C C . GLU A 1 94 ? -4.219 -15.404 -8.571 1.00 96.81 94 GLU A C 1
ATOM 711 O O . GLU A 1 94 ? -4.786 -15.291 -7.492 1.00 96.81 94 GLU A O 1
ATOM 716 N N . ASP A 1 95 ? -3.853 -16.604 -9.044 1.00 93.88 95 ASP A N 1
ATOM 717 C CA . ASP A 1 95 ? -4.196 -17.890 -8.418 1.00 93.88 95 ASP A CA 1
ATOM 718 C C . ASP A 1 95 ? -3.687 -18.046 -6.976 1.00 93.88 95 ASP A C 1
ATOM 720 O O . ASP A 1 95 ? -4.286 -18.759 -6.166 1.00 93.88 95 ASP A O 1
ATOM 724 N N . VAL A 1 96 ? -2.549 -17.422 -6.664 1.00 92.38 96 VAL A N 1
ATOM 725 C CA . VAL A 1 96 ? -1.947 -17.432 -5.327 1.00 92.38 96 VAL A CA 1
ATOM 726 C C . VAL A 1 96 ? -2.587 -16.368 -4.461 1.00 92.38 96 VAL A C 1
ATOM 728 O O . VAL A 1 96 ? -2.904 -16.655 -3.308 1.00 92.38 96 VAL A O 1
ATOM 731 N N . ILE A 1 97 ? -2.787 -15.171 -5.012 1.00 94.25 97 ILE A N 1
ATOM 732 C CA . ILE A 1 97 ? -3.435 -14.070 -4.301 1.00 94.25 97 ILE A CA 1
ATOM 733 C C . ILE A 1 97 ? -4.839 -14.507 -3.882 1.00 94.25 97 ILE A C 1
ATOM 735 O O . ILE A 1 97 ? -5.120 -14.528 -2.692 1.00 94.25 97 ILE A O 1
ATOM 739 N N . ASP A 1 98 ? -5.664 -14.998 -4.803 1.00 92.50 98 ASP A N 1
ATOM 740 C CA . ASP A 1 98 ? -7.039 -15.429 -4.514 1.00 92.50 98 ASP A CA 1
ATOM 741 C C . ASP A 1 98 ? -7.115 -16.545 -3.462 1.00 92.50 98 ASP A C 1
ATOM 743 O O . ASP A 1 98 ? -8.110 -16.689 -2.753 1.00 92.50 98 ASP A O 1
ATOM 747 N N . ARG A 1 99 ? -6.062 -17.363 -3.351 1.00 89.38 99 ARG A N 1
ATOM 748 C CA . ARG A 1 99 ? -5.999 -18.457 -2.378 1.00 89.38 99 ARG A CA 1
ATOM 749 C C . ARG A 1 99 ? -5.614 -17.996 -0.974 1.00 89.38 99 ARG A C 1
ATOM 751 O O . ARG A 1 99 ? -6.067 -18.613 -0.010 1.00 89.38 99 ARG A O 1
ATOM 758 N N . TYR A 1 100 ? -4.727 -17.010 -0.857 1.00 89.69 100 TYR A N 1
ATOM 759 C CA . TYR A 1 100 ? -4.084 -16.657 0.415 1.00 89.69 100 TYR A CA 1
ATOM 760 C C . TYR A 1 100 ? -4.372 -15.236 0.896 1.00 89.69 100 TYR A C 1
ATOM 762 O O . TYR A 1 100 ? -4.019 -14.913 2.033 1.00 89.69 100 TYR A O 1
ATOM 770 N N . LEU A 1 101 ? -5.010 -14.399 0.079 1.00 91.38 101 LEU A N 1
ATOM 771 C CA . LEU A 1 101 ? -5.487 -13.095 0.508 1.00 91.38 101 LEU A CA 1
ATOM 772 C C . LEU A 1 101 ? -6.546 -13.297 1.612 1.00 91.38 101 LEU A C 1
ATOM 774 O O . LEU A 1 101 ? -7.457 -14.113 1.444 1.00 91.38 101 LEU A O 1
ATOM 778 N N . PRO A 1 102 ? -6.434 -12.602 2.757 1.00 90.44 102 PRO A N 1
ATOM 779 C CA . PRO A 1 102 ? -7.462 -12.642 3.791 1.00 90.44 102 PRO A CA 1
ATOM 780 C C . PRO A 1 102 ? -8.809 -12.136 3.281 1.00 90.44 102 PRO A C 1
ATOM 782 O O . PRO A 1 102 ? -8.883 -11.410 2.292 1.00 90.44 102 PRO A O 1
ATOM 785 N N . ALA A 1 103 ? -9.875 -12.439 4.025 1.00 88.19 103 ALA A N 1
ATOM 786 C CA . ALA A 1 103 ? -11.138 -11.733 3.847 1.00 88.19 103 ALA A CA 1
ATOM 787 C C . ALA A 1 103 ? -10.919 -10.223 4.042 1.00 88.19 103 ALA A C 1
ATOM 789 O O . ALA A 1 103 ? -10.286 -9.810 5.010 1.00 88.19 103 ALA A O 1
ATOM 790 N N . THR A 1 104 ? -11.448 -9.413 3.126 1.00 91.25 104 THR A N 1
ATOM 791 C CA . THR A 1 104 ? -11.186 -7.965 3.067 1.00 91.25 104 THR A CA 1
ATOM 792 C C . THR A 1 104 ? -12.408 -7.118 3.422 1.00 91.25 104 THR A C 1
ATOM 794 O O . THR A 1 104 ? -12.447 -5.930 3.115 1.00 91.25 104 THR A O 1
ATOM 797 N N . ASN A 1 105 ? -13.439 -7.718 4.023 1.00 90.69 105 ASN A N 1
ATOM 798 C CA . ASN A 1 105 ? -14.682 -7.029 4.392 1.00 90.69 105 ASN A CA 1
ATOM 799 C C . ASN A 1 105 ? -14.478 -5.950 5.466 1.00 90.69 105 ASN A C 1
ATOM 801 O O . ASN A 1 105 ? -15.278 -5.024 5.545 1.00 90.69 105 ASN A O 1
ATOM 805 N N . ASP A 1 106 ? -13.444 -6.099 6.291 1.00 92.69 106 ASP A N 1
ATOM 806 C CA . ASP A 1 106 ? -13.053 -5.180 7.361 1.00 92.69 106 ASP A CA 1
ATOM 807 C C . ASP A 1 106 ? -11.813 -4.343 6.999 1.00 92.69 106 ASP A C 1
ATOM 809 O O . ASP A 1 106 ? -11.268 -3.654 7.857 1.00 92.69 106 ASP A O 1
ATOM 813 N N . LEU A 1 107 ? -11.354 -4.408 5.743 1.00 97.50 107 LEU A N 1
ATOM 814 C CA . LEU A 1 107 ? -10.135 -3.739 5.302 1.00 97.50 107 LEU A CA 1
ATOM 815 C C . LEU A 1 107 ? -10.344 -2.234 5.192 1.00 97.50 107 LEU A C 1
ATOM 817 O O . LEU A 1 107 ? -11.166 -1.770 4.410 1.00 97.50 107 LEU A O 1
ATOM 821 N N . ASP A 1 108 ? -9.532 -1.473 5.921 1.00 98.31 108 ASP A N 1
ATOM 822 C CA . ASP A 1 108 ? -9.580 -0.011 5.943 1.00 98.31 108 ASP A CA 1
ATOM 823 C C . ASP A 1 108 ? -8.478 0.628 5.089 1.00 98.31 108 ASP A C 1
ATOM 825 O O . ASP A 1 108 ? -8.659 1.699 4.502 1.00 98.31 108 ASP A O 1
ATOM 829 N N . ALA A 1 109 ? -7.306 -0.010 5.023 1.00 98.62 109 ALA A N 1
ATOM 830 C CA . ALA A 1 109 ? -6.151 0.529 4.317 1.00 98.62 109 ALA A CA 1
ATOM 831 C C . ALA A 1 109 ? -5.203 -0.554 3.798 1.00 98.62 109 ALA A C 1
ATOM 833 O O . ALA A 1 109 ? -4.985 -1.589 4.430 1.00 98.62 109 ALA A O 1
ATOM 834 N N . ILE A 1 110 ? -4.562 -0.242 2.672 1.00 98.81 110 ILE A N 1
ATOM 835 C CA . ILE A 1 110 ? -3.366 -0.932 2.191 1.00 98.81 110 ILE A CA 1
ATOM 836 C C . ILE A 1 110 ? -2.181 0.012 2.400 1.00 98.81 110 ILE A C 1
ATOM 838 O O . ILE A 1 110 ? -2.196 1.141 1.911 1.00 98.81 110 ILE A O 1
ATOM 842 N N . LEU A 1 111 ? -1.157 -0.423 3.125 1.00 98.75 111 LEU A N 1
ATOM 843 C CA . LEU A 1 111 ? 0.071 0.338 3.350 1.00 98.75 111 LEU A CA 1
ATOM 844 C C . LEU A 1 111 ? 1.199 -0.275 2.537 1.00 98.75 111 LEU A C 1
ATOM 846 O O . LEU A 1 111 ? 1.348 -1.491 2.510 1.00 98.75 111 LEU A O 1
ATOM 850 N N . VAL A 1 112 ? 2.013 0.566 1.910 1.00 98.38 112 VAL A N 1
ATOM 851 C CA . VAL A 1 112 ? 3.175 0.119 1.147 1.00 98.38 112 VAL A CA 1
ATOM 852 C C . VAL A 1 112 ? 4.388 0.935 1.573 1.00 98.38 112 VAL A C 1
ATOM 854 O O . VAL A 1 112 ? 4.433 2.159 1.398 1.00 98.38 112 VAL A O 1
ATOM 857 N N . ALA A 1 113 ? 5.368 0.258 2.164 1.00 96.19 113 ALA A N 1
ATOM 858 C CA . ALA A 1 113 ? 6.564 0.865 2.735 1.00 96.19 113 ALA A CA 1
ATOM 859 C C . ALA A 1 113 ? 7.431 1.530 1.662 1.00 96.19 113 ALA A C 1
ATOM 861 O O . ALA A 1 113 ? 7.956 2.626 1.870 1.00 96.19 113 ALA A O 1
ATOM 862 N N . HIS A 1 114 ? 7.579 0.887 0.505 1.00 95.75 114 HIS A N 1
ATOM 863 C CA . HIS A 1 114 ? 8.280 1.428 -0.656 1.00 95.75 114 HIS A CA 1
ATOM 864 C C . HIS A 1 114 ? 7.854 0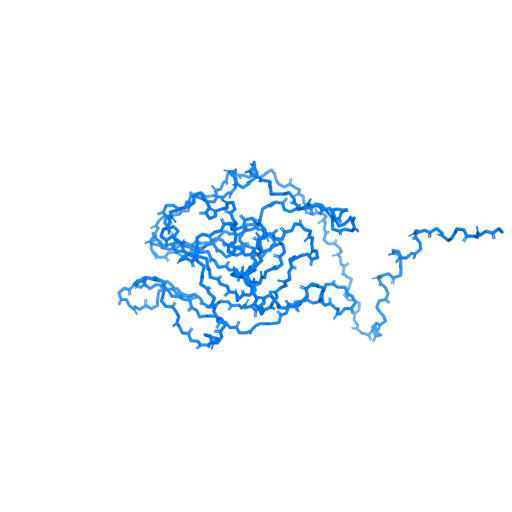.710 -1.941 1.00 95.75 114 HIS A C 1
ATOM 866 O O . HIS A 1 114 ? 7.210 -0.329 -1.902 1.00 95.75 114 HIS A O 1
ATOM 872 N N . ALA A 1 115 ? 8.188 1.287 -3.094 1.00 96.44 115 ALA A N 1
ATOM 873 C CA . ALA A 1 115 ? 7.641 0.860 -4.381 1.00 96.44 115 ALA A CA 1
ATOM 874 C C . ALA A 1 115 ? 8.531 -0.136 -5.149 1.00 96.44 115 ALA A C 1
ATOM 876 O O . ALA A 1 115 ? 8.511 -0.155 -6.379 1.00 96.44 115 ALA A O 1
ATOM 877 N N . HIS A 1 116 ? 9.308 -0.972 -4.451 1.00 96.31 116 HIS A N 1
ATOM 878 C CA . HIS A 1 116 ? 9.905 -2.140 -5.104 1.00 96.31 116 HIS A CA 1
ATOM 879 C C . HIS A 1 116 ? 8.838 -3.195 -5.402 1.00 96.31 116 HIS A C 1
ATOM 881 O O . HIS A 1 116 ? 7.755 -3.212 -4.814 1.00 96.31 116 HIS A O 1
ATOM 887 N N . HIS A 1 117 ? 9.135 -4.059 -6.368 1.00 95.69 117 HIS A N 1
ATOM 888 C CA . HIS A 1 117 ? 8.189 -5.051 -6.869 1.00 95.69 117 HIS A CA 1
ATOM 889 C C . HIS A 1 117 ? 7.671 -5.995 -5.774 1.00 95.69 117 HIS A C 1
ATOM 891 O O . HIS A 1 117 ? 6.476 -6.254 -5.720 1.00 95.69 117 HIS A O 1
ATOM 897 N N . ASP A 1 118 ? 8.540 -6.427 -4.864 1.00 93.56 118 ASP A N 1
ATOM 898 C CA . ASP A 1 118 ? 8.274 -7.316 -3.730 1.00 93.56 118 ASP A CA 1
ATOM 899 C C . ASP A 1 118 ? 7.428 -6.683 -2.617 1.00 93.56 118 ASP A C 1
ATOM 901 O O . ASP A 1 118 ? 7.106 -7.342 -1.636 1.00 93.56 118 ASP A O 1
ATOM 905 N N . HIS A 1 119 ? 7.013 -5.430 -2.806 1.00 96.12 119 HIS A N 1
ATOM 906 C CA . HIS A 1 119 ? 6.071 -4.717 -1.947 1.00 96.12 119 HIS A CA 1
ATOM 907 C C . HIS A 1 119 ? 4.836 -4.228 -2.717 1.00 96.12 119 HIS A C 1
ATOM 909 O O . HIS A 1 119 ? 3.730 -4.190 -2.180 1.00 96.12 119 HIS A O 1
ATOM 915 N N . ALA A 1 120 ? 5.015 -3.828 -3.980 1.00 97.25 120 ALA A N 1
ATOM 916 C CA . ALA A 1 120 ? 4.021 -3.049 -4.711 1.00 97.25 120 ALA A CA 1
ATOM 917 C C . ALA A 1 120 ? 3.390 -3.761 -5.916 1.00 97.25 120 ALA A C 1
ATOM 919 O O . ALA A 1 120 ? 2.337 -3.316 -6.374 1.00 97.25 120 ALA A O 1
ATOM 920 N N . MET A 1 121 ? 3.985 -4.835 -6.455 1.00 97.75 121 MET A N 1
ATOM 921 C CA . MET A 1 121 ? 3.530 -5.378 -7.745 1.00 97.75 121 MET A CA 1
ATOM 922 C C . MET A 1 121 ? 2.154 -6.043 -7.699 1.00 97.75 121 MET A C 1
ATOM 924 O O . MET A 1 121 ? 1.436 -6.010 -8.694 1.00 97.75 121 MET A O 1
ATOM 928 N N . ASP A 1 122 ? 1.768 -6.591 -6.548 1.00 98.31 122 ASP A N 1
ATOM 929 C CA . ASP A 1 122 ? 0.470 -7.252 -6.369 1.00 98.31 122 ASP A CA 1
ATOM 930 C C . ASP A 1 122 ? -0.640 -6.269 -5.971 1.00 98.31 122 ASP A C 1
ATOM 932 O O . ASP A 1 122 ? -1.828 -6.570 -6.102 1.00 98.31 122 ASP A O 1
ATOM 936 N N . VAL A 1 123 ? -0.268 -5.059 -5.539 1.00 98.50 123 VAL A N 1
ATOM 937 C CA . VAL A 1 123 ? -1.199 -4.045 -5.029 1.00 98.50 123 VAL A CA 1
ATOM 938 C C . VAL A 1 123 ? -2.286 -3.672 -6.042 1.00 98.50 123 VAL A C 1
ATOM 940 O O . VAL A 1 123 ? -3.436 -3.582 -5.618 1.00 98.50 123 VAL A O 1
ATOM 943 N N . PRO A 1 124 ? -2.020 -3.488 -7.354 1.00 98.50 124 PRO A N 1
ATOM 944 C CA . PRO A 1 124 ? -3.080 -3.205 -8.324 1.00 98.50 124 PRO A CA 1
ATOM 945 C C . PRO A 1 124 ? -4.145 -4.296 -8.404 1.00 98.50 124 PRO A C 1
ATOM 947 O O . PRO A 1 124 ? -5.333 -3.981 -8.448 1.00 98.50 124 PRO A O 1
ATOM 950 N N . TYR A 1 125 ? -3.731 -5.565 -8.383 1.00 98.56 125 TYR A N 1
ATOM 951 C CA . TYR A 1 125 ? -4.660 -6.688 -8.443 1.00 98.56 125 TYR A CA 1
ATOM 952 C C . TYR A 1 125 ? -5.482 -6.793 -7.155 1.00 98.56 125 TYR A C 1
ATOM 954 O O . TYR A 1 125 ? -6.705 -6.864 -7.211 1.00 98.56 125 TYR A O 1
ATOM 962 N N . ILE A 1 126 ? -4.833 -6.682 -5.992 1.00 98.31 126 ILE A N 1
ATOM 963 C CA . ILE A 1 126 ? -5.508 -6.692 -4.686 1.00 98.31 126 ILE A CA 1
ATOM 964 C C . ILE A 1 126 ? -6.481 -5.513 -4.566 1.00 98.31 126 ILE A C 1
ATOM 966 O O . ILE A 1 126 ? -7.636 -5.692 -4.190 1.00 98.31 126 ILE A O 1
ATOM 970 N N . ALA A 1 127 ? -6.060 -4.303 -4.942 1.00 98.25 127 ALA A N 1
ATOM 971 C CA . ALA A 1 127 ? -6.899 -3.110 -4.878 1.00 98.25 127 ALA A CA 1
ATOM 972 C C . ALA A 1 127 ? -8.165 -3.227 -5.745 1.00 98.25 127 ALA A C 1
ATOM 974 O O . ALA A 1 127 ? -9.180 -2.613 -5.409 1.00 98.25 127 ALA A O 1
ATOM 975 N N . ALA A 1 128 ? -8.127 -4.002 -6.833 1.00 97.62 128 ALA A N 1
ATOM 976 C CA . ALA A 1 128 ? -9.285 -4.264 -7.685 1.00 97.62 128 ALA A CA 1
ATOM 977 C C . ALA A 1 128 ? -10.315 -5.221 -7.052 1.00 97.62 128 ALA A C 1
ATOM 979 O O . ALA A 1 128 ? -11.469 -5.215 -7.475 1.00 97.62 128 ALA A O 1
ATOM 980 N N . GLN A 1 129 ? -9.920 -6.014 -6.050 1.00 96.06 129 GLN A N 1
ATOM 981 C CA . GLN A 1 129 ? -10.796 -6.980 -5.376 1.00 96.06 129 GLN A CA 1
ATOM 982 C C . GLN A 1 129 ? -11.471 -6.439 -4.109 1.00 96.06 129 GLN A C 1
ATOM 984 O O . GLN A 1 129 ? -12.483 -6.981 -3.669 1.00 96.06 129 GLN A O 1
ATOM 989 N N . VAL A 1 130 ? -10.912 -5.391 -3.506 1.00 96.81 130 VAL A N 1
ATOM 990 C CA . VAL A 1 130 ? -11.404 -4.830 -2.238 1.00 96.81 130 VAL A CA 1
ATOM 991 C C . VAL A 1 130 ? -12.374 -3.671 -2.462 1.00 96.81 130 VAL A C 1
ATOM 993 O O . VAL A 1 130 ? -12.478 -3.133 -3.567 1.00 96.81 130 VAL A O 1
ATOM 996 N N . ASP A 1 131 ? -13.066 -3.255 -1.399 1.00 96.38 131 ASP A N 1
ATOM 997 C CA . ASP A 1 131 ? -14.004 -2.136 -1.464 1.00 96.38 131 ASP A CA 1
ATOM 998 C C . ASP A 1 131 ? -13.336 -0.869 -2.036 1.00 96.38 131 ASP A C 1
ATOM 1000 O O . ASP A 1 131 ? -12.194 -0.521 -1.720 1.00 96.38 131 ASP A O 1
ATOM 1004 N N . SER A 1 132 ? -14.059 -0.164 -2.909 1.00 96.06 132 SER A N 1
ATOM 1005 C CA . SER A 1 132 ? -13.562 1.037 -3.593 1.00 96.06 132 SER A CA 1
ATOM 1006 C C . SER A 1 132 ? -13.204 2.195 -2.651 1.00 96.06 132 SER A C 1
ATOM 1008 O O . SER A 1 132 ? -12.453 3.089 -3.044 1.00 96.06 132 SER A O 1
ATOM 1010 N N . THR A 1 133 ? -13.713 2.185 -1.417 1.00 96.44 133 THR A N 1
ATOM 1011 C CA . THR A 1 133 ? -13.381 3.162 -0.374 1.00 96.44 133 THR A CA 1
ATOM 1012 C C . THR A 1 133 ? -12.002 2.918 0.244 1.00 96.44 133 THR A C 1
ATOM 1014 O O . THR A 1 133 ? -11.397 3.871 0.743 1.00 96.44 133 THR A O 1
ATOM 1017 N N . VAL A 1 134 ? -11.463 1.694 0.150 1.00 98.50 134 VAL A N 1
ATOM 1018 C CA . VAL A 1 134 ? -10.128 1.345 0.655 1.00 98.50 134 VAL A CA 1
ATOM 1019 C C . VAL A 1 134 ? -9.064 2.065 -0.156 1.00 98.50 134 VAL A C 1
ATOM 1021 O O . VAL A 1 134 ? -9.016 1.966 -1.390 1.00 98.50 134 VAL A O 1
ATOM 1024 N N . LYS A 1 135 ? -8.177 2.762 0.553 1.00 98.75 135 LYS A N 1
ATOM 1025 C CA . LYS A 1 135 ? -7.072 3.523 -0.032 1.00 98.75 135 LYS A CA 1
ATOM 1026 C C . LYS A 1 135 ? -5.738 2.808 0.152 1.00 98.75 135 LYS A C 1
ATOM 1028 O O . LYS A 1 135 ? -5.523 2.078 1.118 1.00 98.75 135 LYS A O 1
ATOM 1033 N N . VAL A 1 136 ? -4.834 3.073 -0.782 1.00 98.88 136 VAL A N 1
ATOM 1034 C CA . VAL A 1 136 ? -3.439 2.644 -0.767 1.00 98.88 136 VAL A CA 1
ATOM 1035 C C . VAL A 1 136 ? -2.576 3.827 -0.343 1.00 98.88 136 VAL A C 1
ATOM 1037 O O . VAL A 1 136 ? -2.599 4.889 -0.972 1.00 98.88 136 VAL A O 1
ATOM 1040 N N . TYR A 1 137 ? -1.796 3.636 0.711 1.00 98.81 137 TYR A N 1
ATOM 1041 C CA . TYR A 1 137 ? -0.936 4.644 1.312 1.00 98.81 137 TYR A CA 1
ATOM 1042 C C . TYR A 1 137 ? 0.529 4.284 1.095 1.00 98.81 137 TYR A C 1
ATOM 1044 O O . TYR A 1 137 ? 0.954 3.168 1.380 1.00 98.81 137 TYR A O 1
ATOM 1052 N N . GLY A 1 138 ? 1.323 5.248 0.644 1.00 98.31 138 GLY A N 1
ATOM 1053 C CA . GLY A 1 138 ? 2.754 5.046 0.456 1.00 98.31 138 GLY A CA 1
ATOM 1054 C C . GLY A 1 138 ? 3.448 6.300 -0.042 1.00 98.31 138 GLY A C 1
ATOM 1055 O O . GLY A 1 138 ? 3.018 7.420 0.233 1.00 98.31 138 GLY A O 1
ATOM 1056 N N . SER A 1 139 ? 4.545 6.134 -0.772 1.00 98.00 139 SER A N 1
ATOM 1057 C CA . SER A 1 139 ? 5.288 7.264 -1.326 1.00 98.00 139 SER A CA 1
ATOM 1058 C C . SER A 1 139 ? 4.654 7.822 -2.611 1.00 98.00 139 SER A C 1
ATOM 1060 O O . SER A 1 139 ? 3.834 7.199 -3.279 1.00 98.00 139 SER A O 1
ATOM 1062 N N . GLU A 1 140 ? 5.083 9.014 -3.002 1.00 98.31 140 GLU A N 1
ATOM 1063 C CA . GLU A 1 140 ? 4.805 9.648 -4.290 1.00 98.31 140 GLU A CA 1
ATOM 1064 C C . GLU A 1 140 ? 5.241 8.750 -5.449 1.00 98.31 140 GLU A C 1
ATOM 1066 O O . GLU A 1 140 ? 4.545 8.675 -6.455 1.00 98.31 140 GLU A O 1
ATOM 1071 N N . THR A 1 141 ? 6.355 8.032 -5.286 1.00 98.56 141 THR A N 1
ATOM 1072 C CA . THR A 1 141 ? 6.838 7.060 -6.270 1.00 98.56 141 THR A CA 1
ATOM 1073 C C . THR A 1 141 ? 5.842 5.924 -6.443 1.00 98.56 141 THR A C 1
ATOM 1075 O O . THR A 1 141 ? 5.454 5.659 -7.573 1.00 98.56 141 THR A O 1
ATOM 1078 N N . LEU A 1 142 ? 5.329 5.342 -5.353 1.00 98.56 142 LEU A N 1
ATOM 1079 C CA . LEU A 1 142 ? 4.255 4.349 -5.436 1.00 98.56 142 LEU A CA 1
ATOM 1080 C C . LEU A 1 142 ? 3.035 4.903 -6.176 1.00 98.56 142 LEU A C 1
ATOM 1082 O O . LEU A 1 142 ? 2.568 4.299 -7.139 1.00 98.56 142 LEU A O 1
ATOM 1086 N N . ARG A 1 143 ? 2.534 6.069 -5.748 1.00 98.56 143 ARG A N 1
ATOM 1087 C CA . ARG A 1 143 ? 1.372 6.711 -6.375 1.00 98.56 143 ARG A CA 1
ATOM 1088 C C . ARG A 1 143 ? 1.591 6.869 -7.877 1.00 98.56 143 ARG A C 1
ATOM 1090 O O . ARG A 1 143 ? 0.762 6.440 -8.669 1.00 98.56 143 ARG A O 1
ATOM 1097 N N . ASN A 1 144 ? 2.705 7.471 -8.274 1.00 98.69 144 ASN A N 1
ATOM 1098 C CA . ASN A 1 144 ? 2.978 7.768 -9.673 1.00 98.69 144 ASN A CA 1
ATOM 1099 C C . ASN A 1 144 ? 3.227 6.510 -10.518 1.00 98.69 144 ASN A C 1
ATOM 1101 O O . ASN A 1 144 ? 2.895 6.521 -11.703 1.00 98.69 144 ASN A O 1
ATOM 1105 N N . SER A 1 145 ? 3.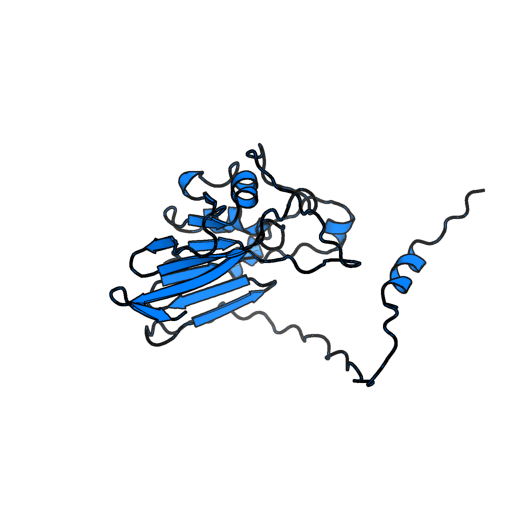725 5.426 -9.921 1.00 98.62 145 SER A N 1
ATOM 1106 C CA . SER A 1 145 ? 3.833 4.120 -10.578 1.00 98.62 145 SER A CA 1
ATOM 1107 C C . SER A 1 145 ? 2.475 3.470 -10.850 1.00 98.62 145 SER A C 1
ATOM 1109 O O . SER A 1 145 ? 2.327 2.766 -11.846 1.00 98.62 145 SER A O 1
ATOM 1111 N N . LEU A 1 146 ? 1.480 3.693 -9.983 1.00 98.62 146 LEU A N 1
ATOM 1112 C CA . LEU A 1 146 ? 0.205 2.965 -10.012 1.00 98.62 146 LEU A CA 1
ATOM 1113 C C . LEU A 1 146 ? -0.984 3.768 -10.568 1.00 98.62 146 LEU A C 1
ATOM 1115 O O . LEU A 1 146 ? -2.051 3.198 -10.779 1.00 98.62 146 LEU A O 1
ATOM 1119 N N . LEU A 1 147 ? -0.822 5.061 -10.862 1.00 98.00 147 LEU A N 1
ATOM 1120 C CA . LEU A 1 147 ? -1.905 5.932 -11.356 1.00 98.00 147 LEU A CA 1
ATOM 1121 C C . LEU A 1 147 ? -2.554 5.483 -12.677 1.00 98.00 147 LEU A C 1
ATOM 1123 O O . LEU A 1 147 ? -3.672 5.893 -12.969 1.00 98.00 147 LEU A O 1
ATOM 1127 N N . SER A 1 148 ? -1.865 4.675 -13.486 1.00 97.81 148 SER A N 1
ATOM 1128 C CA . SER A 1 148 ? -2.424 4.128 -14.731 1.00 97.81 148 SER A CA 1
ATOM 1129 C C . SER A 1 148 ? -3.346 2.921 -14.509 1.00 97.81 148 SER A C 1
ATOM 1131 O O . SER A 1 148 ? -4.036 2.514 -15.441 1.00 97.81 148 SER A O 1
ATOM 1133 N N . VAL A 1 149 ? -3.361 2.351 -13.297 1.00 98.06 149 VAL A N 1
ATOM 1134 C CA . VAL A 1 149 ? -4.050 1.086 -12.978 1.00 98.06 149 VAL A CA 1
ATOM 1135 C C . VAL A 1 149 ? -4.910 1.138 -11.708 1.00 98.06 149 VAL A C 1
ATOM 1137 O O . VAL A 1 149 ? -5.748 0.264 -11.519 1.00 98.06 149 VAL A O 1
ATOM 1140 N N . ILE A 1 150 ? -4.755 2.155 -10.854 1.00 98.44 150 ILE A N 1
ATOM 1141 C CA . ILE A 1 150 ? -5.586 2.390 -9.663 1.00 98.44 150 ILE A CA 1
ATOM 1142 C C . ILE A 1 150 ? -6.172 3.803 -9.731 1.00 98.44 150 ILE A C 1
ATOM 1144 O O . ILE A 1 150 ? -5.477 4.753 -10.095 1.00 98.44 150 ILE A O 1
ATOM 1148 N N . ASP A 1 151 ? -7.446 3.943 -9.343 1.00 98.19 151 ASP A N 1
ATOM 1149 C CA . ASP A 1 151 ? -8.126 5.239 -9.270 1.00 98.19 151 ASP A CA 1
ATOM 1150 C C . ASP A 1 151 ? -7.308 6.271 -8.456 1.00 98.19 151 ASP A C 1
ATOM 1152 O O . ASP A 1 151 ? -6.894 5.976 -7.327 1.00 98.19 151 ASP A O 1
ATOM 1156 N N . PRO A 1 152 ? -7.087 7.498 -8.975 1.00 97.38 152 PRO A N 1
ATOM 1157 C CA . PRO A 1 152 ? -6.284 8.509 -8.291 1.00 97.38 152 PRO A CA 1
ATOM 1158 C C . PRO A 1 152 ? -6.777 8.879 -6.887 1.00 97.38 152 PRO A C 1
ATOM 1160 O O . PRO A 1 152 ? -5.959 9.240 -6.042 1.00 97.38 152 PRO A O 1
ATOM 1163 N N . GLY A 1 153 ? -8.086 8.798 -6.621 1.00 97.88 153 GLY A N 1
ATOM 1164 C CA . GLY A 1 153 ? -8.683 9.080 -5.313 1.00 97.88 153 GLY A CA 1
ATOM 1165 C C . GLY A 1 153 ? -8.377 8.015 -4.257 1.00 97.88 153 GLY A C 1
ATOM 1166 O O . GLY A 1 153 ? -8.493 8.285 -3.056 1.00 97.88 153 GLY A O 1
ATOM 1167 N N . ARG A 1 154 ? -7.935 6.829 -4.691 1.00 98.44 154 ARG A N 1
ATOM 1168 C CA . ARG A 1 154 ? -7.517 5.723 -3.823 1.00 98.44 154 ARG A CA 1
ATOM 1169 C C . ARG A 1 154 ? -6.022 5.727 -3.511 1.00 98.44 154 ARG A C 1
ATOM 1171 O O . ARG A 1 154 ? -5.613 5.008 -2.610 1.00 98.44 154 ARG A O 1
ATOM 1178 N N . LEU A 1 155 ? -5.205 6.527 -4.198 1.00 98.69 155 LEU A N 1
ATOM 1179 C CA . LEU A 1 155 ? -3.752 6.585 -3.996 1.00 98.69 155 LEU A CA 1
ATOM 1180 C C . LEU A 1 155 ? -3.351 7.799 -3.146 1.00 98.69 155 LEU A C 1
ATOM 1182 O O . LEU A 1 155 ? -3.402 8.943 -3.606 1.00 98.69 155 LEU A O 1
ATOM 1186 N N . VAL A 1 156 ? -2.877 7.557 -1.924 1.00 98.56 156 VAL A N 1
ATOM 1187 C CA . VAL A 1 156 ? -2.465 8.603 -0.978 1.00 98.56 156 VAL A CA 1
ATOM 1188 C C . VAL A 1 156 ? -0.945 8.610 -0.820 1.00 98.56 156 VAL A C 1
ATOM 1190 O O . VAL A 1 156 ? -0.356 7.714 -0.217 1.00 98.56 156 VAL A O 1
ATOM 1193 N N . ALA A 1 157 ? -0.302 9.658 -1.342 1.00 98.19 157 ALA A N 1
ATOM 1194 C CA . ALA A 1 157 ? 1.124 9.891 -1.137 1.00 98.19 157 ALA A CA 1
ATOM 1195 C C . ALA A 1 157 ? 1.377 10.561 0.223 1.00 98.19 157 ALA A C 1
ATOM 1197 O O . ALA A 1 157 ? 0.758 11.569 0.558 1.00 98.19 157 ALA A O 1
ATOM 1198 N N . LEU A 1 158 ? 2.324 10.019 0.984 1.00 98.06 158 LEU A N 1
ATOM 1199 C CA . LEU A 1 158 ? 2.641 10.422 2.356 1.00 98.06 158 LEU A CA 1
ATOM 1200 C C . LEU A 1 158 ? 3.935 11.240 2.478 1.00 98.06 158 LEU A C 1
ATOM 1202 O O . LEU A 1 158 ? 4.417 11.496 3.583 1.00 98.06 158 LEU A O 1
ATOM 1206 N N . ASN A 1 159 ? 4.525 11.669 1.360 1.00 94.88 159 ASN A N 1
ATOM 1207 C CA . ASN A 1 159 ? 5.708 12.527 1.390 1.00 94.88 159 ASN A CA 1
ATOM 1208 C C . ASN A 1 159 ? 5.423 13.805 2.190 1.00 94.88 159 ASN A C 1
ATOM 1210 O O . ASN A 1 159 ? 4.402 14.460 2.002 1.00 94.88 159 ASN A O 1
ATOM 1214 N N . GLY A 1 160 ? 6.337 14.149 3.098 1.00 93.81 160 GLY A N 1
ATOM 1215 C CA . GLY A 1 160 ? 6.185 15.302 3.990 1.00 93.81 160 GLY A CA 1
ATOM 1216 C C . GLY A 1 160 ? 5.284 15.072 5.210 1.00 93.81 160 GLY A C 1
ATOM 1217 O O . GLY A 1 160 ? 5.239 15.941 6.070 1.00 93.81 160 GLY A O 1
ATOM 1218 N N . GLN A 1 161 ? 4.628 13.912 5.338 1.00 95.56 161 GLN A N 1
ATOM 1219 C CA . GLN A 1 161 ? 3.799 13.561 6.506 1.00 95.56 161 GLN A CA 1
ATOM 1220 C C . GLN A 1 161 ? 4.570 12.789 7.584 1.00 95.56 161 GLN A C 1
ATOM 1222 O O . GLN A 1 161 ? 3.990 12.351 8.574 1.00 95.56 161 GLN A O 1
ATOM 1227 N N . ALA A 1 162 ? 5.881 12.595 7.404 1.00 95.00 162 ALA A N 1
ATOM 1228 C CA . ALA A 1 162 ? 6.680 11.816 8.339 1.00 95.00 162 ALA A CA 1
ATOM 1229 C C . ALA A 1 162 ? 6.594 12.394 9.764 1.00 95.00 162 ALA A C 1
ATOM 1231 O O . ALA A 1 162 ? 6.730 13.604 9.957 1.00 95.00 162 ALA A O 1
ATOM 1232 N N . GLY A 1 163 ? 6.354 11.530 10.751 1.00 96.81 163 GLY A N 1
ATOM 1233 C CA . GLY A 1 163 ? 6.194 11.907 12.158 1.00 96.81 163 GLY A CA 1
ATOM 1234 C C . GLY A 1 163 ? 4.853 12.564 12.510 1.00 96.81 163 GLY A C 1
ATOM 1235 O O . GLY A 1 163 ? 4.691 13.009 13.643 1.00 96.81 163 GLY A O 1
ATOM 1236 N N . HIS A 1 164 ? 3.898 12.626 11.577 1.00 98.00 164 HIS A N 1
ATOM 1237 C CA . HIS A 1 164 ? 2.564 13.177 11.810 1.00 98.00 164 HIS A CA 1
ATOM 1238 C C . HIS A 1 164 ? 1.493 12.092 11.669 1.00 98.00 164 HIS A C 1
ATOM 1240 O O . HIS A 1 164 ? 1.582 11.216 10.810 1.00 98.00 164 HIS A O 1
ATOM 1246 N N . TRP A 1 165 ? 0.463 12.159 12.513 1.00 98.06 165 TRP A N 1
ATOM 1247 C CA . TRP A 1 165 ? -0.670 11.242 12.433 1.00 98.06 165 TRP A CA 1
ATOM 1248 C C . TRP A 1 165 ? -1.568 11.573 11.243 1.00 98.06 165 TRP A C 1
ATOM 1250 O O . TRP A 1 165 ? -2.030 12.703 11.091 1.00 98.06 165 TRP A O 1
ATOM 1260 N N . VAL A 1 166 ? -1.872 10.548 10.456 1.00 98.19 166 VAL A N 1
ATOM 1261 C CA . VAL A 1 166 ? -2.841 10.551 9.365 1.00 98.19 166 VAL A CA 1
ATOM 1262 C C . VAL A 1 166 ? -3.999 9.652 9.780 1.00 98.19 166 VAL A C 1
ATOM 1264 O O . VAL A 1 166 ? -3.827 8.447 9.966 1.00 98.19 166 VAL A O 1
ATOM 1267 N N . ALA A 1 167 ? -5.181 10.238 9.960 1.00 98.00 167 ALA A N 1
ATOM 1268 C CA . ALA A 1 167 ? -6.390 9.469 10.231 1.00 98.00 167 ALA A CA 1
ATOM 1269 C C . ALA A 1 167 ? -6.821 8.707 8.968 1.00 98.00 167 ALA A C 1
ATOM 1271 O O . ALA A 1 167 ? -6.878 9.288 7.881 1.00 98.00 167 ALA A O 1
ATOM 1272 N N . ILE A 1 168 ? -7.120 7.417 9.123 1.00 97.94 168 ILE A N 1
ATOM 1273 C CA . ILE A 1 168 ? -7.755 6.596 8.085 1.00 97.94 168 ILE A CA 1
ATOM 1274 C C . ILE A 1 168 ? -9.271 6.681 8.264 1.00 97.94 168 ILE A C 1
ATOM 1276 O O . ILE A 1 168 ? -9.993 7.021 7.330 1.00 97.94 168 ILE A O 1
ATOM 1280 N N . ASN A 1 169 ? -9.723 6.447 9.496 1.00 96.44 169 ASN A N 1
ATOM 1281 C CA . ASN A 1 169 ? -11.099 6.589 9.959 1.00 96.44 169 ASN A CA 1
ATOM 1282 C C . ASN A 1 169 ? -11.095 6.900 11.479 1.00 96.44 169 ASN A C 1
ATOM 1284 O O . ASN A 1 169 ? -10.038 7.144 12.065 1.00 96.44 169 ASN A O 1
ATOM 1288 N N . ASP A 1 170 ? -12.260 6.887 12.133 1.00 96.00 170 ASP A N 1
ATOM 1289 C CA . ASP A 1 170 ? -12.387 7.191 13.572 1.00 96.00 170 ASP A CA 1
ATOM 1290 C C . ASP A 1 170 ? -11.729 6.148 14.501 1.00 96.00 170 ASP A C 1
ATOM 1292 O O . ASP A 1 170 ? -11.482 6.419 15.679 1.00 96.00 170 ASP A O 1
ATOM 1296 N N . SER A 1 171 ? -11.453 4.951 13.979 1.00 96.06 171 SER A N 1
ATOM 1297 C CA . SER A 1 171 ? -10.926 3.790 14.707 1.00 96.06 171 SER A CA 1
ATOM 1298 C C . SER A 1 171 ? -9.509 3.386 14.275 1.00 96.06 171 SER A C 1
ATOM 1300 O O . SER A 1 171 ? -8.933 2.477 14.866 1.00 96.06 171 SER A O 1
ATOM 1302 N N . LEU A 1 172 ? -8.919 4.058 13.283 1.00 97.88 172 LEU A N 1
ATOM 1303 C CA . LEU A 1 172 ? -7.608 3.721 12.735 1.00 97.88 172 LEU A CA 1
ATOM 1304 C C . LEU A 1 172 ? -6.854 4.976 12.289 1.00 97.88 172 LEU A C 1
ATOM 1306 O O . LEU A 1 172 ? -7.357 5.809 11.528 1.00 97.88 172 LEU A O 1
ATOM 1310 N N . ARG A 1 173 ? -5.592 5.079 12.704 1.00 98.25 173 ARG A N 1
ATOM 1311 C CA . ARG A 1 173 ? -4.653 6.092 12.205 1.00 98.25 173 ARG A CA 1
ATOM 1312 C C . ARG A 1 173 ? -3.273 5.499 11.981 1.00 98.25 173 ARG A C 1
ATOM 1314 O O . ARG A 1 173 ? -2.875 4.553 12.656 1.00 98.25 173 ARG A O 1
ATOM 1321 N N . ILE A 1 174 ? -2.527 6.109 11.072 1.00 98.50 174 ILE A N 1
ATOM 1322 C CA . ILE A 1 174 ? -1.149 5.735 10.763 1.00 98.50 174 ILE A CA 1
ATOM 1323 C C . ILE A 1 174 ? -0.231 6.941 10.927 1.00 98.50 174 ILE A C 1
ATOM 1325 O O . ILE A 1 174 ? -0.644 8.081 10.736 1.00 98.50 174 ILE A O 1
ATOM 1329 N N . MET A 1 175 ? 1.028 6.701 11.252 1.00 98.44 175 MET A N 1
ATOM 1330 C CA . MET A 1 175 ? 2.079 7.707 11.233 1.00 98.44 175 MET A CA 1
ATOM 1331 C C . MET A 1 175 ? 3.241 7.158 10.408 1.00 98.44 175 MET A C 1
ATOM 1333 O O . MET A 1 175 ? 3.923 6.233 10.862 1.00 98.44 175 MET A O 1
ATOM 1337 N N . PRO A 1 176 ? 3.475 7.691 9.196 1.00 97.69 176 PRO A N 1
ATOM 1338 C CA . PRO A 1 176 ? 4.647 7.321 8.428 1.00 97.69 176 PRO A CA 1
ATOM 1339 C C . PRO A 1 176 ? 5.900 7.865 9.117 1.00 97.69 176 PRO A C 1
ATOM 1341 O O . PRO A 1 176 ? 5.913 8.970 9.657 1.00 97.69 176 PRO A O 1
ATOM 1344 N N . LEU A 1 177 ? 6.978 7.103 9.068 1.00 96.31 177 LEU A N 1
ATOM 1345 C CA . LEU A 1 177 ? 8.308 7.463 9.531 1.00 96.31 177 LEU A CA 1
ATOM 1346 C C . LEU A 1 177 ? 9.268 7.316 8.359 1.00 96.31 177 LEU A C 1
ATOM 1348 O O . LEU A 1 177 ? 9.137 6.389 7.561 1.00 96.31 177 LEU A O 1
ATOM 1352 N N . LEU A 1 178 ? 10.242 8.220 8.258 1.00 93.62 178 LEU A N 1
ATOM 1353 C CA . LEU A 1 178 ? 11.315 8.043 7.285 1.00 93.62 178 LEU A CA 1
ATOM 1354 C C . LEU A 1 178 ? 12.141 6.824 7.675 1.00 93.62 178 LEU A C 1
ATOM 1356 O O . LEU A 1 178 ? 12.573 6.714 8.822 1.00 93.62 178 LEU A O 1
ATOM 1360 N N . SER A 1 179 ? 12.363 5.939 6.711 1.00 88.44 179 SER A N 1
ATOM 1361 C CA . SER A 1 179 ? 13.141 4.726 6.907 1.00 88.44 179 SER A CA 1
ATOM 1362 C C . SER A 1 179 ? 14.219 4.594 5.838 1.00 88.44 179 SER A C 1
ATOM 1364 O O . SER A 1 179 ? 14.159 5.228 4.781 1.00 88.44 179 SER A O 1
ATOM 1366 N N . GLY A 1 180 ? 15.242 3.802 6.1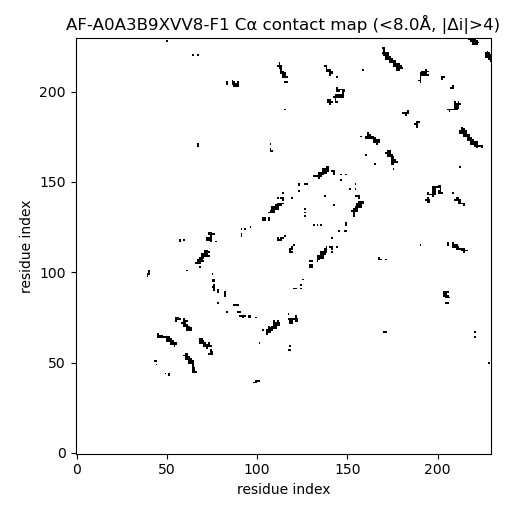44 1.00 79.69 180 GLY A N 1
ATOM 1367 C CA . GLY A 1 180 ? 16.252 3.393 5.178 1.00 79.69 180 GLY A CA 1
ATOM 1368 C C . GLY A 1 180 ? 15.844 2.095 4.488 1.00 79.69 180 GLY A C 1
ATOM 1369 O O . GLY A 1 180 ? 15.055 1.320 5.019 1.00 79.69 180 GLY A O 1
ATOM 1370 N N . HIS A 1 181 ? 16.422 1.835 3.320 1.00 77.56 181 HIS A N 1
ATOM 1371 C CA . HIS A 1 181 ? 16.312 0.538 2.660 1.00 77.56 181 HIS A CA 1
ATOM 1372 C C . HIS A 1 181 ? 17.501 -0.350 3.062 1.00 77.56 181 HIS A C 1
ATOM 1374 O O . HIS A 1 181 ? 18.641 0.124 3.083 1.00 77.56 181 HIS A O 1
ATOM 1380 N N . ALA A 1 182 ? 17.272 -1.634 3.357 1.00 59.59 182 ALA A N 1
ATOM 1381 C CA . ALA A 1 182 ? 18.365 -2.579 3.596 1.00 59.59 182 ALA A CA 1
ATOM 1382 C C . ALA A 1 182 ? 19.182 -2.794 2.302 1.00 59.59 182 ALA A C 1
ATOM 1384 O O . ALA A 1 182 ? 18.606 -2.867 1.220 1.00 59.59 182 ALA A O 1
ATOM 1385 N N . PRO A 1 183 ? 20.520 -2.874 2.342 1.00 41.41 183 PRO A N 1
ATOM 1386 C CA . PRO A 1 183 ? 21.298 -3.072 1.122 1.00 41.41 183 PRO A CA 1
ATOM 1387 C C . PRO A 1 183 ? 20.968 -4.425 0.473 1.00 41.41 183 PRO A C 1
ATOM 1389 O O . PRO A 1 183 ? 20.888 -5.436 1.161 1.00 41.41 183 PRO A O 1
ATOM 1392 N N . HIS A 1 184 ? 20.835 -4.452 -0.856 1.00 65.31 184 HIS A N 1
ATOM 1393 C CA . HIS A 1 184 ? 20.568 -5.683 -1.604 1.00 65.31 184 HIS A CA 1
ATOM 1394 C C . HIS A 1 184 ? 21.844 -6.508 -1.807 1.00 65.31 184 HIS A C 1
ATOM 1396 O O . HIS A 1 184 ? 21.939 -7.651 -1.372 1.00 65.31 184 HIS A O 1
ATOM 1402 N N . LEU A 1 185 ? 22.848 -5.931 -2.479 1.00 47.50 185 LEU A N 1
ATOM 1403 C CA . LEU A 1 185 ? 24.111 -6.604 -2.801 1.00 47.50 185 LEU A CA 1
ATOM 1404 C C . LEU A 1 185 ? 25.269 -5.609 -2.705 1.00 47.50 185 LEU A C 1
ATOM 1406 O O . LEU A 1 185 ? 25.159 -4.475 -3.171 1.00 47.50 185 LEU A O 1
ATOM 1410 N N . LEU A 1 186 ? 26.390 -6.036 -2.113 1.00 54.56 186 LEU A N 1
ATOM 1411 C CA . LEU A 1 186 ? 27.611 -5.225 -1.956 1.00 54.56 186 LEU A CA 1
ATOM 1412 C C . LEU A 1 186 ? 27.356 -3.839 -1.323 1.00 54.56 186 LEU A C 1
ATOM 1414 O O . LEU A 1 186 ? 27.976 -2.848 -1.707 1.00 54.56 186 LEU A O 1
ATOM 1418 N N . GLY A 1 187 ? 26.409 -3.753 -0.383 1.00 57.78 187 GLY A N 1
ATOM 1419 C CA . GLY A 1 187 ? 26.059 -2.493 0.280 1.00 57.78 187 GLY A CA 1
ATOM 1420 C C . GLY A 1 187 ? 25.257 -1.510 -0.583 1.00 57.78 187 GLY A C 1
ATOM 1421 O O . GLY A 1 187 ? 25.085 -0.366 -0.175 1.00 57.78 187 GLY A O 1
ATOM 1422 N N . ARG A 1 188 ? 24.776 -1.915 -1.769 1.00 59.69 188 ARG A N 1
ATOM 1423 C CA . ARG A 1 188 ? 24.008 -1.056 -2.685 1.00 59.69 188 ARG A CA 1
ATOM 1424 C C . ARG A 1 188 ? 22.526 -1.405 -2.692 1.00 59.69 188 ARG A C 1
ATOM 1426 O O . ARG A 1 188 ? 22.145 -2.573 -2.621 1.00 59.69 188 ARG A O 1
ATOM 1433 N N . VAL A 1 189 ? 21.703 -0.373 -2.841 1.00 73.38 189 VAL A N 1
ATOM 1434 C CA . VAL A 1 189 ? 20.272 -0.491 -3.124 1.00 73.38 189 VAL A CA 1
ATOM 1435 C C . VAL A 1 189 ? 20.095 -0.289 -4.629 1.00 73.38 189 VAL A C 1
ATOM 1437 O O . VAL A 1 189 ? 20.566 0.709 -5.166 1.00 73.38 189 VAL A O 1
ATOM 1440 N N . PHE A 1 190 ? 19.489 -1.255 -5.321 1.00 80.88 190 PHE A N 1
ATOM 1441 C CA . PHE A 1 190 ? 19.155 -1.132 -6.740 1.00 80.88 190 PHE A CA 1
ATOM 1442 C C . PHE A 1 190 ? 17.752 -0.563 -6.907 1.00 80.88 190 PHE A C 1
ATOM 1444 O O . PHE A 1 190 ? 16.948 -0.631 -5.979 1.00 80.88 190 PHE A O 1
ATOM 1451 N N . SER A 1 191 ? 17.485 -0.003 -8.089 1.00 88.06 191 SER A N 1
ATOM 1452 C CA . SER A 1 191 ? 16.204 0.622 -8.429 1.00 88.06 191 SER A CA 1
ATOM 1453 C C . SER A 1 191 ? 15.740 1.584 -7.329 1.00 88.06 191 SER A C 1
ATOM 1455 O O . SER A 1 191 ? 14.684 1.402 -6.735 1.00 88.06 191 SER A O 1
ATOM 1457 N N . SER A 1 192 ? 16.586 2.554 -6.974 1.00 90.88 192 SER A N 1
ATOM 1458 C CA . SER A 1 192 ? 16.369 3.457 -5.836 1.00 90.88 192 SER A CA 1
ATOM 1459 C C . SER A 1 192 ? 15.945 4.875 -6.229 1.00 90.88 192 SER A C 1
ATOM 1461 O O . SER A 1 192 ? 16.003 5.785 -5.400 1.00 90.88 192 SER A O 1
ATOM 1463 N N . ASP A 1 193 ? 15.584 5.099 -7.492 1.00 93.50 193 ASP A N 1
ATOM 1464 C CA . ASP A 1 193 ? 15.187 6.415 -7.982 1.00 93.50 193 ASP A CA 1
ATOM 1465 C C . ASP A 1 193 ? 13.795 6.814 -7.472 1.00 93.50 193 ASP A C 1
ATOM 1467 O O . ASP A 1 193 ? 13.051 6.041 -6.864 1.00 93.50 193 ASP A O 1
ATOM 1471 N N . ARG A 1 194 ? 13.429 8.075 -7.716 1.00 95.75 194 ARG A N 1
ATOM 1472 C CA . ARG A 1 194 ? 12.090 8.596 -7.436 1.00 95.75 194 ARG A CA 1
ATOM 1473 C C . ARG A 1 194 ? 11.328 8.784 -8.734 1.00 95.75 194 ARG A C 1
ATOM 1475 O O . ARG A 1 194 ? 11.788 9.491 -9.626 1.00 95.75 194 ARG A O 1
ATOM 1482 N N . ILE A 1 195 ? 10.110 8.260 -8.783 1.00 97.19 195 ILE A N 1
ATOM 1483 C CA . ILE A 1 195 ? 9.158 8.557 -9.857 1.00 97.19 195 ILE A CA 1
ATOM 1484 C C . ILE A 1 195 ? 8.303 9.745 -9.405 1.00 97.19 195 ILE A C 1
ATOM 1486 O O . ILE A 1 195 ? 7.402 9.607 -8.578 1.00 97.19 195 ILE A O 1
ATOM 1490 N N . THR A 1 196 ? 8.624 10.938 -9.905 1.00 96.88 196 THR A N 1
ATOM 1491 C CA . THR A 1 196 ? 7.966 12.207 -9.527 1.00 96.88 196 THR A CA 1
ATOM 1492 C C . THR A 1 196 ? 6.862 12.634 -10.495 1.00 96.88 196 THR A C 1
ATOM 1494 O O . THR A 1 196 ? 6.140 13.587 -10.218 1.00 96.88 196 THR A O 1
ATOM 1497 N N . GLN A 1 197 ? 6.708 11.930 -11.619 1.00 97.56 197 GLN A N 1
ATOM 1498 C CA . GLN A 1 197 ? 5.635 12.138 -12.592 1.00 97.56 197 GLN A CA 1
ATOM 1499 C C . GLN A 1 197 ? 4.895 10.821 -12.844 1.00 97.56 197 GLN A C 1
ATOM 1501 O O . GLN A 1 197 ? 5.550 9.777 -12.850 1.00 97.56 197 GLN A O 1
ATOM 1506 N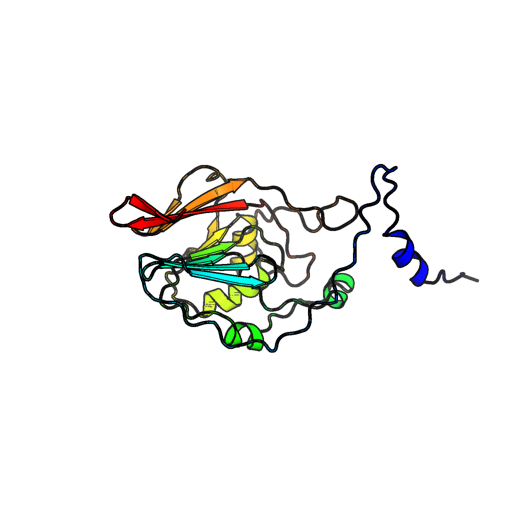 N . PRO A 1 198 ? 3.565 10.839 -13.055 1.00 98.00 198 PRO A N 1
ATOM 1507 C CA . PRO A 1 198 ? 2.797 9.626 -13.318 1.00 98.00 198 PRO A CA 1
ATOM 1508 C C . PRO A 1 198 ? 3.329 8.852 -14.526 1.00 98.00 198 PRO A C 1
ATOM 1510 O O . PRO A 1 198 ? 3.565 9.432 -15.588 1.00 98.00 198 PRO A O 1
ATOM 1513 N N . LEU A 1 199 ? 3.480 7.537 -14.377 1.00 97.81 199 LEU A N 1
ATOM 1514 C CA . LEU A 1 199 ? 3.810 6.661 -15.495 1.00 97.81 199 LEU A CA 1
ATOM 1515 C C . LEU A 1 199 ? 2.577 6.429 -16.373 1.00 97.81 199 LEU A C 1
ATOM 1517 O O . LEU A 1 199 ? 1.460 6.275 -15.881 1.00 97.81 199 LEU A O 1
ATOM 1521 N N . ALA A 1 200 ? 2.793 6.337 -17.687 1.00 97.25 200 ALA A N 1
ATOM 1522 C CA . ALA A 1 200 ? 1.731 6.001 -18.636 1.00 97.25 200 ALA A CA 1
ATOM 1523 C C . ALA A 1 200 ? 1.243 4.546 -18.496 1.00 97.25 200 ALA A C 1
ATOM 1525 O O . ALA A 1 200 ? 0.126 4.230 -18.900 1.00 97.25 200 ALA A O 1
ATOM 1526 N N . GLN A 1 201 ? 2.085 3.662 -17.955 1.00 97.12 201 GLN A N 1
ATOM 1527 C CA . GLN A 1 201 ? 1.797 2.251 -17.699 1.00 97.12 201 GLN A CA 1
ATOM 1528 C C . GLN A 1 201 ? 2.441 1.834 -16.378 1.00 97.12 201 GLN A C 1
ATOM 1530 O O . GLN A 1 201 ? 3.444 2.424 -15.974 1.00 97.12 201 GLN A O 1
ATOM 1535 N N . SER A 1 202 ? 1.884 0.816 -15.723 1.00 94.88 202 SER A N 1
ATOM 1536 C CA . SER A 1 202 ? 2.488 0.248 -14.522 1.00 94.88 202 SER A CA 1
ATOM 1537 C C . SER A 1 202 ? 3.864 -0.365 -14.834 1.00 94.88 202 SER A C 1
ATOM 1539 O O . SER A 1 202 ? 4.070 -0.864 -15.949 1.00 94.88 202 SER A O 1
ATOM 1541 N N . PRO A 1 203 ? 4.798 -0.364 -13.866 1.00 97.69 203 PRO A N 1
ATOM 1542 C CA . PRO A 1 203 ? 6.098 -1.018 -14.010 1.00 97.69 203 PRO A CA 1
ATOM 1543 C C . PRO A 1 203 ? 5.966 -2.495 -14.415 1.00 97.69 203 PRO A C 1
ATOM 1545 O O . PRO A 1 203 ? 5.027 -3.171 -13.989 1.00 97.69 203 PRO A O 1
ATOM 1548 N N . ARG A 1 204 ? 6.901 -3.008 -15.228 1.00 96.81 204 ARG A N 1
ATOM 1549 C CA . ARG A 1 204 ? 6.842 -4.385 -15.753 1.00 96.81 204 ARG A CA 1
ATOM 1550 C C . ARG A 1 204 ? 7.984 -5.255 -15.270 1.00 96.81 204 ARG A C 1
ATOM 1552 O O . ARG A 1 204 ? 7.757 -6.396 -14.894 1.00 96.81 204 ARG A O 1
ATOM 1559 N N . THR A 1 205 ? 9.199 -4.732 -15.264 1.00 96.75 205 THR A N 1
ATOM 1560 C CA . THR A 1 205 ? 10.408 -5.455 -14.862 1.00 96.75 205 THR A CA 1
ATOM 1561 C C . THR A 1 205 ? 10.869 -5.012 -13.477 1.00 96.75 205 THR A C 1
ATOM 1563 O O . THR A 1 205 ? 10.503 -3.938 -13.003 1.00 96.75 205 THR A O 1
ATOM 1566 N N . VAL A 1 206 ? 11.740 -5.795 -12.833 1.00 93.69 206 VAL A N 1
ATOM 1567 C CA . VAL A 1 206 ? 12.335 -5.441 -11.527 1.00 93.69 206 VAL A CA 1
ATOM 1568 C C . VAL A 1 206 ? 13.040 -4.071 -11.523 1.00 93.69 206 VAL A C 1
ATOM 1570 O O . VAL A 1 206 ? 13.131 -3.424 -10.483 1.00 93.69 206 VAL A O 1
ATOM 1573 N N . MET A 1 207 ? 13.518 -3.600 -12.681 1.00 93.81 207 MET A N 1
ATOM 1574 C CA . MET A 1 207 ? 14.176 -2.295 -12.808 1.00 93.81 207 MET A CA 1
ATOM 1575 C C . MET A 1 207 ? 13.192 -1.136 -12.975 1.00 93.81 207 MET A C 1
ATOM 1577 O O . MET A 1 207 ? 13.556 0.000 -12.697 1.00 93.81 207 MET A O 1
ATOM 1581 N N . ASP A 1 208 ? 11.956 -1.391 -13.400 1.00 96.38 208 ASP A N 1
ATOM 1582 C CA . ASP A 1 208 ? 10.937 -0.342 -13.517 1.00 96.38 208 ASP A CA 1
ATOM 1583 C C . ASP A 1 208 ? 10.365 0.031 -12.139 1.00 96.38 208 ASP A C 1
ATOM 1585 O O . ASP A 1 208 ? 9.947 1.167 -11.909 1.00 96.38 208 ASP A O 1
ATOM 1589 N N . TRP A 1 209 ? 10.362 -0.928 -11.208 1.00 96.81 209 TRP A N 1
ATOM 1590 C CA . TRP A 1 209 ? 9.948 -0.729 -9.823 1.00 96.81 209 TRP A CA 1
ATOM 1591 C C . TRP A 1 209 ? 11.043 0.001 -9.047 1.00 96.81 209 TRP A C 1
ATOM 1593 O O . TRP A 1 209 ? 11.986 -0.612 -8.557 1.00 96.81 209 TRP A O 1
ATOM 1603 N N . GLN A 1 210 ? 10.932 1.324 -8.955 1.00 97.00 210 GLN A N 1
ATOM 1604 C CA . GLN A 1 210 ? 11.842 2.161 -8.176 1.00 97.00 210 GLN A CA 1
ATOM 1605 C C . GLN A 1 210 ? 11.327 2.314 -6.738 1.00 97.00 210 GLN A C 1
ATOM 1607 O O . GLN A 1 210 ? 10.153 2.626 -6.552 1.00 97.00 210 GLN A O 1
ATOM 1612 N N . SER A 1 211 ? 12.170 2.154 -5.712 1.00 94.50 211 SER A N 1
ATOM 1613 C CA . SER A 1 211 ? 11.725 2.205 -4.308 1.00 94.50 211 SER A CA 1
ATOM 1614 C C . SER A 1 211 ? 11.152 3.558 -3.896 1.00 94.50 211 SER A C 1
ATOM 1616 O O . SER A 1 211 ? 10.189 3.620 -3.122 1.00 94.50 211 SER A O 1
ATOM 1618 N N . GLY A 1 212 ? 11.734 4.648 -4.398 1.00 95.19 212 GLY A N 1
ATOM 1619 C CA . GLY A 1 212 ? 11.425 5.999 -3.959 1.00 95.19 212 GLY A CA 1
ATOM 1620 C C . GLY A 1 212 ? 11.739 6.232 -2.479 1.00 95.19 212 GLY A C 1
ATOM 1621 O O . GLY A 1 212 ? 12.713 5.727 -1.927 1.00 95.19 212 GLY A O 1
ATOM 1622 N N . GLN A 1 213 ? 10.917 7.054 -1.819 1.00 94.69 213 GLN A N 1
ATOM 1623 C CA . GLN A 1 213 ? 11.048 7.278 -0.377 1.00 94.69 213 GLN A CA 1
ATOM 1624 C C . GLN A 1 213 ? 10.540 6.064 0.399 1.00 94.69 213 GLN A C 1
ATOM 1626 O O . GLN A 1 213 ? 9.341 5.792 0.377 1.00 94.69 213 GLN A O 1
ATOM 1631 N N . THR A 1 214 ? 11.444 5.399 1.115 1.00 94.75 214 THR A N 1
ATOM 1632 C CA . THR A 1 214 ? 11.110 4.299 2.019 1.00 94.75 214 THR A CA 1
ATOM 1633 C C . THR A 1 214 ? 10.504 4.828 3.312 1.00 94.75 214 THR A C 1
ATOM 1635 O O . THR A 1 214 ? 11.007 5.774 3.930 1.00 94.75 214 THR A O 1
ATOM 1638 N N . LEU A 1 215 ? 9.400 4.208 3.708 1.00 95.88 215 LEU A N 1
ATOM 1639 C CA . LEU A 1 215 ? 8.641 4.524 4.902 1.00 95.88 215 LEU A CA 1
ATOM 1640 C C . LEU A 1 215 ? 8.597 3.311 5.831 1.00 95.88 215 LEU A C 1
ATOM 1642 O O . LEU A 1 215 ? 8.674 2.162 5.407 1.00 95.88 215 LEU A O 1
ATOM 1646 N N . SER A 1 216 ? 8.434 3.581 7.115 1.00 95.56 216 SER A N 1
ATOM 1647 C CA . SER A 1 216 ? 7.901 2.625 8.085 1.00 95.56 216 SER A CA 1
ATOM 1648 C C . SER A 1 216 ? 6.659 3.234 8.719 1.00 95.56 216 SER A C 1
ATOM 1650 O O . SER A 1 216 ? 6.471 4.448 8.653 1.00 95.56 216 SER A O 1
ATOM 1652 N N . PHE A 1 217 ? 5.799 2.423 9.322 1.00 97.00 217 PHE A N 1
ATOM 1653 C CA . PHE A 1 217 ? 4.526 2.901 9.854 1.00 97.00 217 PHE A CA 1
ATOM 1654 C C . PHE A 1 217 ? 4.404 2.574 11.335 1.00 97.00 217 PHE A C 1
ATOM 1656 O O . PHE A 1 217 ? 4.681 1.454 11.752 1.00 97.00 217 PHE A O 1
ATOM 1663 N N . VAL A 1 218 ? 3.956 3.554 12.115 1.00 97.81 218 VAL A N 1
ATOM 1664 C CA . VAL A 1 218 ? 3.297 3.303 13.401 1.00 97.81 218 VAL A CA 1
ATOM 1665 C C . VAL A 1 218 ? 1.801 3.314 13.132 1.00 97.81 218 VAL A C 1
ATOM 1667 O O . VAL A 1 218 ? 1.313 4.217 12.452 1.00 97.81 218 VAL A O 1
ATOM 1670 N N . LEU A 1 219 ? 1.076 2.325 13.636 1.00 97.94 219 LEU A N 1
ATOM 1671 C CA . LEU A 1 219 ? -0.366 2.214 13.465 1.00 97.94 219 LEU A CA 1
ATOM 1672 C C . LEU A 1 219 ? -1.012 2.301 14.838 1.00 97.94 219 LEU A C 1
ATOM 1674 O O . LEU A 1 219 ? -0.477 1.740 15.779 1.00 97.94 219 LEU A O 1
ATOM 1678 N N . ASP A 1 220 ? -2.154 2.970 14.953 1.00 98.19 220 ASP A N 1
ATOM 1679 C CA . ASP A 1 220 ? -2.990 2.862 16.145 1.00 98.19 220 ASP A CA 1
ATOM 1680 C C . ASP A 1 220 ? -4.373 2.346 15.752 1.00 98.19 220 ASP A C 1
ATOM 1682 O O . ASP A 1 220 ? -5.066 2.994 14.962 1.00 98.19 220 ASP A O 1
ATOM 1686 N N . PHE A 1 221 ? -4.804 1.258 16.391 1.00 97.44 221 PHE A N 1
ATOM 1687 C CA . PHE A 1 221 ? -6.222 0.908 16.488 1.00 97.44 221 PHE A CA 1
ATOM 1688 C C . PHE A 1 221 ? -6.821 1.661 17.676 1.00 97.44 221 PHE A C 1
ATOM 1690 O O . PHE A 1 221 ? -6.277 1.622 18.788 1.00 97.44 221 PHE A O 1
ATOM 1697 N N . LEU A 1 222 ? -7.924 2.370 17.452 1.00 97.00 222 LEU A N 1
ATOM 1698 C CA . LEU A 1 222 ? -8.542 3.269 18.421 1.00 97.00 222 LEU A CA 1
ATOM 1699 C C . LEU A 1 222 ? -9.875 2.714 18.933 1.00 97.00 222 LEU A C 1
ATOM 1701 O O . LEU A 1 222 ? -10.629 2.058 18.224 1.00 97.00 222 LEU A O 1
ATOM 1705 N N . ALA A 1 223 ? -10.191 3.042 20.181 1.00 94.94 223 ALA A N 1
ATOM 1706 C CA . ALA A 1 223 ? -11.478 2.801 20.808 1.00 94.94 223 ALA A CA 1
ATOM 1707 C C . ALA A 1 223 ? -11.940 4.096 21.471 1.00 94.94 223 ALA A C 1
ATOM 1709 O O . ALA A 1 223 ? -11.279 4.592 22.384 1.00 94.94 223 ALA A O 1
ATOM 1710 N N . SER A 1 224 ? -13.050 4.668 20.999 1.00 92.38 224 SER A N 1
ATOM 1711 C CA . SER A 1 224 ? -13.565 5.948 21.514 1.00 92.38 224 SER A CA 1
ATOM 1712 C C . SER A 1 224 ? -12.499 7.059 21.519 1.00 92.38 224 SER A C 1
ATOM 1714 O O . SER A 1 224 ? -12.376 7.819 22.479 1.00 92.38 224 SER A O 1
ATOM 1716 N N . GLY A 1 225 ? -11.679 7.114 20.462 1.00 91.56 225 GLY A N 1
ATOM 1717 C CA . GLY A 1 225 ? -10.596 8.091 20.294 1.00 91.5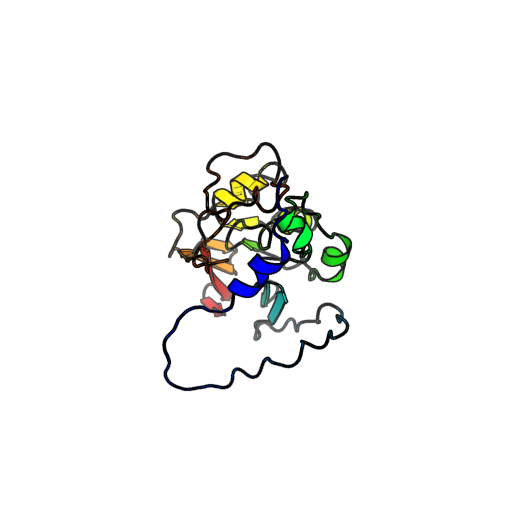6 225 GLY A CA 1
ATOM 1718 C C . GLY A 1 225 ? -9.315 7.817 21.096 1.00 91.56 225 GLY A C 1
ATOM 1719 O O . GLY A 1 225 ? -8.362 8.588 20.986 1.00 91.56 225 GLY A O 1
ATOM 1720 N N . GLN A 1 226 ? -9.253 6.738 21.882 1.00 95.38 226 GLN A N 1
ATOM 1721 C CA . GLN A 1 226 ? -8.056 6.336 22.628 1.00 95.38 226 GLN A CA 1
ATOM 1722 C C . GLN A 1 226 ? -7.341 5.169 21.950 1.00 95.38 226 GLN A C 1
ATOM 1724 O O . GLN A 1 226 ? -7.989 4.269 21.426 1.00 95.38 226 GLN A O 1
ATOM 1729 N N . THR A 1 227 ? -6.007 5.157 21.989 1.00 97.12 227 THR A N 1
ATOM 1730 C CA . THR A 1 227 ? -5.204 4.038 21.476 1.00 97.12 227 THR A CA 1
ATOM 1731 C C . THR A 1 227 ? -5.501 2.768 22.267 1.00 97.12 227 THR A C 1
ATOM 1733 O O . THR A 1 227 ? -5.247 2.712 23.469 1.00 97.12 227 THR A O 1
ATOM 1736 N N . ARG A 1 228 ? -6.021 1.748 21.580 1.00 95.75 228 ARG A N 1
ATOM 1737 C CA . ARG A 1 228 ? -6.183 0.391 22.110 1.00 95.75 228 ARG A CA 1
ATOM 1738 C C . ARG A 1 228 ? -4.939 -0.450 21.830 1.00 95.75 228 ARG A C 1
ATOM 1740 O O . ARG A 1 228 ? -4.426 -1.083 22.745 1.00 95.75 228 ARG A O 1
ATOM 1747 N N . PHE A 1 229 ? -4.443 -0.410 20.594 1.00 96.19 229 PHE A N 1
ATOM 1748 C CA . PHE A 1 229 ? -3.206 -1.071 20.170 1.00 96.19 229 PHE A CA 1
ATOM 1749 C C . PHE A 1 229 ? -2.335 -0.106 19.374 1.00 96.19 229 PHE A C 1
ATOM 1751 O O . PHE A 1 229 ? -2.879 0.738 18.660 1.00 96.19 229 PHE A O 1
ATOM 1758 N N . ARG A 1 230 ? -1.014 -0.253 19.515 1.00 94.50 230 ARG A N 1
ATOM 1759 C CA . ARG A 1 230 ? 0.019 0.452 18.755 1.00 94.50 230 ARG A CA 1
ATOM 1760 C C . ARG A 1 230 ? 1.095 -0.517 18.291 1.00 94.50 230 ARG A C 1
ATOM 1762 O O . ARG A 1 230 ? 1.537 -1.298 19.163 1.00 94.50 230 ARG A O 1
#

pLDDT: mean 84.69, std 20.15, range [32.97, 98.88]

Solvent-accessible surface area (backbone atoms only — not comparable to full-atom values): 13573 Å² total; per-residue (Å²): 137,85,82,82,76,70,82,72,62,70,70,70,65,76,78,69,76,92,70,91,78,83,79,90,71,80,78,70,75,69,77,77,82,73,86,67,81,84,69,74,70,76,89,70,81,79,49,66,93,44,80,48,74,45,79,64,42,86,84,7,36,39,39,38,42,65,75,40,26,37,39,32,21,58,32,69,49,77,72,59,68,67,40,55,77,66,59,35,76,65,65,74,39,60,78,53,39,76,64,59,57,70,89,50,92,37,49,58,36,36,39,30,41,31,21,30,52,71,28,39,62,40,42,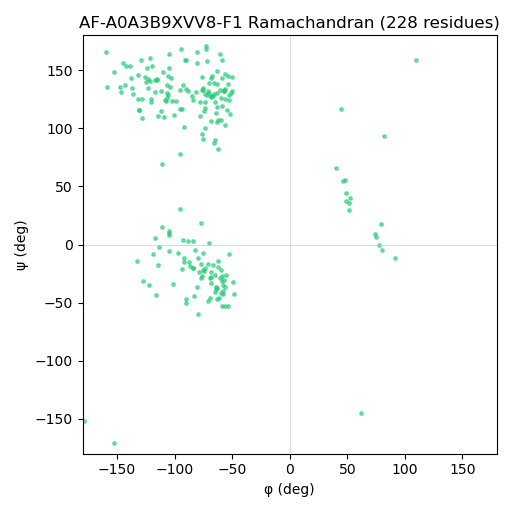55,64,53,58,72,75,40,60,83,85,40,30,40,36,29,20,47,19,38,37,16,36,38,51,58,72,41,65,69,93,30,46,44,57,48,74,90,38,56,80,39,83,44,75,77,52,84,44,35,34,39,25,42,32,84,44,82,77,77,57,75,58,97,79,36,66,74,40,60,49,70,41,89,58,69,35,90,54,60,64,46,27,62,71,58,21,27,23,28,59,34,38,42,76,50,50,33,41,34,54,98,78,38,78,73,45,111

Mean predicted aligned error: 9.39 Å

Nearest PDB structures (foldseek):
  6v4x-assembly1_H  TM=6.763E-01  e=4.102E-04  Homo sapiens
  8rc4-assembly1_k  TM=5.507E-01  e=4.744E-05  Homo sapiens

Sequence (230 aa):
MPLLLPLGLLVVLCLWGCEKQSDTVSLTVPPPIIPIAAGPYPEQPADPAWLNMVFLGAGGVHLQNAGQSVLADPFFSNPPIKDWILLRDLVVREDVIDRYLPATNDLDAILVAHAHHDHAMDVPYIAAQVDSTVKVYGSETLRNSLLSVIDPGRLVALNGQAGHWVAINDSLRIMPLLSGHAPHLLGRVFSSDRITQPLAQSPRTVMDWQSGQTLSFVLDFLASGQTRFR

Radius of gyration: 20.25 Å; Cα contacts (8 Å, |Δi|>4): 410; chains: 1; bounding box: 55×43×54 Å

Secondary structure (DSSP, 8-state):
------TTSTTGGGG------S-------PPP---PPPPPPPP----TT--EEEEEETTEEEEEETTEEEEES-------HHHHHTTPPP---HHHHHHHPPP-TTEEEEE-S--SHHHHTTHHHHHHHS-TT-EEEE-HHHHHHHTTTS-GGGEEE-TT-TTS-EEEETTEEEEEEE-PPPP-BTTB-SS-----S--SS---STTT----S-EEEEEEEEETTEEEE-

Foldseek 3Di:
DDDDDDPVPVVVVQPDDPDDDDDPPPPPPPPPDDDDDDDFADDDDQAQLDWDWDDQDLPWIWTDHNLAIETELRAFQPDDVVCQVVQAFRDADPVRCVRHPDDQRSYLEYEFQFQFCSRQVCVLVVCVVHDLNYAYEYALQSLQLCVLRHPNVRYHHCVPQAPHWDDSDLFKIKHKHFDDDQADGPNHDALADGDNHHDNHHDTGSNSRHGYTGIDMDMFGDDPNHGSDD